Protein AF-A0A349NIK4-F1 (afdb_monomer_lite)

Radius of gyration: 23.1 Å; chains: 1; bounding box: 52×52×94 Å

Foldseek 3Di:
DDDDDDDDDDPPPPPPPPVPPPQPPLPDPDDDDDCLNDDDDDPDPVNVVLCCCVPPVLVVLVVCCVVLCLLVLLVLLLVADPPDQLQVRPPAQLSVLSLLVSLLSLLSNCSNPPDPVSLVVNVVSLVSQLSNADPQLQGGSQCSSYVPNGHPQCPNDHPPNQLPGNCSLVSLLSLLSSQLSNCVNPVDCSSVVSSVSNLSSCLVAEDDDPNHDPDDGNDDRNLVSLSSNCSVPVDCSSNVSSD

pLDDT: mean 92.51, std 16.08, range [38.0, 98.94]

Secondary structure (DSSP, 8-state):
--------------------------S-SS----GGG-PPPTTSHHHHHHHHIIIIIHHHHHHHHHHTTHHHHHHHHTS--TT--HHHH-S-GGGHHHHHHHHHHHHHHHHHS--HHHHHHHHHHHHHHHHTS-TTS---HHHHT-TTS--GGG-SSTTTTTTTT--HHHHHHHHHHHHHHHHHHH---HHHHHHHHHHHHHHHHBSSSTTSB----SS--HHHHHHHHHHHH--HHHHHHT-

Structure (mmCIF, N/CA/C/O backbone):
data_AF-A0A349NIK4-F1
#
_entry.id   AF-A0A349NIK4-F1
#
loop_
_atom_site.group_PDB
_atom_site.id
_atom_site.type_symbol
_atom_site.label_atom_id
_atom_site.label_alt_id
_atom_site.label_comp_id
_atom_site.label_asym_id
_atom_site.label_entity_id
_atom_site.label_seq_id
_atom_site.pdbx_PDB_ins_code
_atom_site.Cartn_x
_atom_site.Cartn_y
_atom_site.Cartn_z
_atom_site.occupancy
_atom_site.B_iso_or_equiv
_atom_site.auth_seq_id
_atom_site.auth_comp_id
_atom_site.auth_asym_id
_atom_site.auth_atom_id
_atom_site.pdbx_PDB_model_num
ATOM 1 N N . MET A 1 1 ? 16.692 -37.125 -70.111 1.00 46.03 1 MET A N 1
ATOM 2 C CA . MET A 1 1 ? 16.945 -36.880 -68.672 1.00 46.03 1 MET A CA 1
ATOM 3 C C . MET A 1 1 ? 17.085 -35.386 -68.429 1.00 46.03 1 MET A C 1
ATOM 5 O O . MET A 1 1 ? 18.084 -34.833 -68.861 1.00 46.03 1 MET A O 1
ATOM 9 N N . LYS A 1 2 ? 16.083 -34.754 -67.805 1.00 38.00 2 LYS A N 1
ATOM 10 C CA . LYS A 1 2 ? 16.152 -33.515 -66.998 1.00 38.00 2 LYS A CA 1
ATOM 11 C C . LYS A 1 2 ? 14.709 -33.183 -66.589 1.00 38.00 2 LYS A C 1
ATOM 13 O O . LYS A 1 2 ? 13.928 -32.709 -67.402 1.00 38.00 2 LYS A O 1
ATOM 18 N N . LYS A 1 3 ? 14.333 -33.556 -65.362 1.00 39.47 3 LYS A N 1
ATOM 19 C CA . LYS A 1 3 ? 13.052 -33.182 -64.746 1.00 39.47 3 LYS A CA 1
ATOM 20 C C . LYS A 1 3 ? 13.195 -31.744 -64.248 1.00 39.47 3 LYS A C 1
ATOM 22 O O . LYS A 1 3 ? 14.051 -31.492 -63.407 1.00 39.47 3 LYS A O 1
ATOM 27 N N . LEU A 1 4 ? 12.395 -30.823 -64.777 1.00 40.19 4 LEU A N 1
ATOM 28 C CA . LEU A 1 4 ? 12.297 -29.458 -64.269 1.00 40.19 4 LEU A CA 1
ATOM 29 C C . LEU A 1 4 ? 11.176 -29.445 -63.221 1.00 40.19 4 LEU A C 1
ATOM 31 O O . LEU A 1 4 ? 9.999 -29.506 -63.563 1.00 40.19 4 LEU A O 1
ATOM 35 N N . ILE A 1 5 ? 11.548 -29.468 -61.943 1.00 46.91 5 ILE A N 1
ATOM 36 C CA . ILE A 1 5 ? 10.611 -29.301 -60.830 1.00 46.91 5 ILE A CA 1
ATOM 37 C C . ILE A 1 5 ? 10.487 -27.796 -60.595 1.00 46.91 5 ILE A C 1
ATOM 39 O O . ILE A 1 5 ? 11.431 -27.159 -60.135 1.00 46.91 5 ILE A O 1
ATOM 43 N N . VAL A 1 6 ? 9.334 -27.228 -60.940 1.00 44.94 6 VAL A N 1
ATOM 44 C CA . VAL A 1 6 ? 8.967 -25.859 -60.565 1.00 44.94 6 VAL A CA 1
ATOM 45 C C . VAL A 1 6 ? 8.367 -25.929 -59.164 1.00 44.94 6 VAL A C 1
ATOM 47 O O . VAL A 1 6 ? 7.252 -26.412 -58.987 1.00 44.94 6 VAL A O 1
ATOM 50 N N . VAL A 1 7 ? 9.125 -25.497 -58.156 1.00 46.53 7 VAL A N 1
ATOM 51 C CA . VAL A 1 7 ? 8.614 -25.330 -56.790 1.00 46.53 7 VAL A CA 1
ATOM 52 C C . VAL A 1 7 ? 7.993 -23.939 -56.691 1.00 46.53 7 VAL A C 1
ATOM 54 O O . VAL A 1 7 ? 8.696 -22.932 -56.719 1.00 46.53 7 VAL A O 1
ATOM 57 N N . LEU A 1 8 ? 6.664 -23.894 -56.597 1.00 43.31 8 LEU A N 1
ATOM 58 C CA . LEU A 1 8 ? 5.898 -22.692 -56.277 1.00 43.31 8 LEU A CA 1
ATOM 59 C C . LEU A 1 8 ? 6.125 -22.353 -54.793 1.00 43.31 8 LEU A C 1
ATOM 61 O O . LEU A 1 8 ? 5.636 -23.058 -53.912 1.00 43.31 8 LEU A O 1
ATOM 65 N N . ALA A 1 9 ? 6.867 -21.287 -54.500 1.00 43.53 9 ALA A N 1
ATOM 66 C CA . ALA A 1 9 ? 6.959 -20.742 -53.148 1.00 43.53 9 ALA A CA 1
ATOM 67 C C . ALA A 1 9 ? 5.802 -19.755 -52.925 1.00 43.53 9 ALA A C 1
ATOM 69 O O . ALA A 1 9 ? 5.907 -18.576 -53.254 1.00 43.53 9 ALA A O 1
ATOM 70 N N . LEU A 1 10 ? 4.681 -20.242 -52.387 1.00 44.09 10 LEU A N 1
ATOM 71 C CA . LEU A 1 10 ? 3.642 -19.385 -51.811 1.00 44.09 10 LEU A CA 1
ATOM 72 C C . LEU A 1 10 ? 4.114 -18.911 -50.433 1.00 44.09 10 LEU A C 1
ATOM 74 O O . LEU A 1 10 ? 3.999 -19.622 -49.435 1.00 44.09 10 LEU A O 1
ATOM 78 N N . SER A 1 11 ? 4.655 -17.699 -50.376 1.00 47.62 11 SER A N 1
ATOM 79 C CA . SER A 1 11 ? 4.854 -16.958 -49.134 1.00 47.62 11 SER A CA 1
ATOM 80 C C . SER A 1 11 ? 3.493 -16.521 -48.585 1.00 47.62 11 SER A C 1
ATOM 82 O O . SER A 1 11 ? 2.973 -15.455 -48.906 1.00 47.62 11 SER A O 1
ATOM 84 N N . VAL A 1 12 ? 2.893 -17.361 -47.742 1.00 47.22 12 VAL A N 1
ATOM 85 C CA . VAL A 1 12 ? 1.751 -16.958 -46.916 1.00 47.22 12 VAL A CA 1
ATOM 86 C C . VAL A 1 12 ? 2.280 -16.014 -45.837 1.00 47.22 12 VAL A C 1
ATOM 88 O O . VAL A 1 12 ? 2.804 -16.445 -44.811 1.00 47.22 12 VAL A O 1
ATOM 91 N N . CYS A 1 13 ? 2.164 -14.707 -46.076 1.00 43.44 13 CYS A N 1
ATOM 92 C CA . CYS A 1 13 ? 2.271 -13.705 -45.023 1.00 43.44 13 CYS A CA 1
ATOM 93 C C . CYS A 1 13 ? 1.098 -13.904 -44.059 1.00 43.44 13 CYS A C 1
ATOM 95 O O . CYS A 1 13 ? 0.007 -13.375 -44.268 1.00 43.44 13 CYS A O 1
ATOM 97 N N . VAL A 1 14 ? 1.318 -14.673 -42.994 1.00 46.94 14 VAL A N 1
ATOM 98 C CA . VAL A 1 14 ? 0.449 -14.642 -41.819 1.00 46.94 14 VAL A CA 1
ATOM 99 C C . VAL A 1 14 ? 0.683 -13.289 -41.157 1.00 46.94 14 VAL A C 1
ATOM 101 O O . VAL A 1 14 ? 1.590 -13.126 -40.344 1.00 46.94 14 VAL A O 1
ATOM 104 N N . ILE A 1 15 ? -0.107 -12.289 -41.549 1.00 47.28 15 ILE A N 1
ATOM 105 C CA . ILE A 1 15 ? -0.257 -11.067 -40.766 1.00 47.28 15 ILE A CA 1
ATOM 106 C C . ILE A 1 15 ? -0.960 -11.514 -39.489 1.00 47.28 15 ILE A C 1
ATOM 108 O O . ILE A 1 15 ? -2.179 -11.670 -39.445 1.00 47.28 15 ILE A O 1
ATOM 112 N N . SER A 1 16 ? -0.175 -11.799 -38.453 1.00 46.09 16 SER A N 1
ATOM 113 C CA . SER A 1 16 ? -0.696 -11.881 -37.103 1.00 46.09 16 SER A CA 1
ATOM 114 C C . SER A 1 16 ? -1.288 -10.513 -36.797 1.00 46.09 16 SER A C 1
ATOM 116 O O . SER A 1 16 ? -0.574 -9.525 -36.629 1.00 46.09 16 SER A O 1
ATOM 118 N N . ALA A 1 17 ? -2.617 -10.438 -36.783 1.00 41.28 17 ALA A N 1
ATOM 119 C CA . ALA A 1 17 ? -3.319 -9.314 -36.204 1.00 41.28 17 ALA A CA 1
ATOM 120 C C . ALA A 1 17 ? -2.917 -9.270 -34.726 1.00 41.28 17 ALA A C 1
ATOM 122 O O . ALA A 1 17 ? -3.505 -9.939 -33.877 1.00 41.28 17 ALA A O 1
ATOM 123 N N . TYR A 1 18 ? -1.859 -8.519 -34.420 1.00 45.53 18 TYR A N 1
ATOM 124 C CA . TYR A 1 18 ? -1.645 -8.007 -33.084 1.00 45.53 18 TYR A CA 1
ATOM 125 C C . TYR A 1 18 ? -2.888 -7.180 -32.801 1.00 45.53 18 TYR A C 1
ATOM 127 O O . TYR A 1 18 ? -3.026 -6.063 -33.293 1.00 45.53 18 TYR A O 1
ATOM 135 N N . SER A 1 19 ? -3.836 -7.769 -32.072 1.00 39.66 19 SER A N 1
ATOM 136 C CA . SER A 1 19 ? -4.920 -7.015 -31.472 1.00 39.66 19 SER A CA 1
ATOM 137 C C . SER A 1 19 ? -4.232 -5.927 -30.664 1.00 39.66 19 SER A C 1
ATOM 139 O O . SER A 1 19 ? -3.632 -6.211 -29.624 1.00 39.66 19 SER A O 1
ATOM 141 N N . ALA A 1 20 ? -4.230 -4.699 -31.185 1.00 41.69 20 ALA A N 1
ATOM 142 C CA . ALA A 1 20 ? -3.800 -3.545 -30.432 1.00 41.69 20 ALA A CA 1
ATOM 143 C C . ALA A 1 20 ? -4.712 -3.542 -29.211 1.00 41.69 20 ALA A C 1
ATOM 145 O O . ALA A 1 20 ? -5.913 -3.299 -29.326 1.00 41.69 20 ALA A O 1
ATOM 146 N N . LYS A 1 21 ? -4.180 -3.946 -28.053 1.00 43.28 21 LYS A N 1
ATOM 147 C CA . LYS A 1 21 ? -4.890 -3.762 -26.795 1.00 43.28 21 LYS A CA 1
ATOM 148 C C . LYS A 1 21 ? -5.208 -2.276 -26.764 1.00 43.28 21 LYS A C 1
ATOM 150 O O . LYS A 1 21 ? -4.284 -1.468 -26.717 1.00 43.28 21 LYS A O 1
ATOM 155 N N . HIS A 1 22 ? -6.488 -1.930 -26.874 1.00 40.72 22 HIS A N 1
ATOM 156 C CA . HIS A 1 22 ? -6.951 -0.576 -26.635 1.00 40.72 22 HIS A CA 1
ATOM 157 C C . HIS A 1 22 ? -6.523 -0.228 -25.213 1.00 40.72 22 HIS A C 1
ATOM 159 O O . HIS A 1 22 ? -7.167 -0.623 -24.242 1.00 40.72 22 HIS A O 1
ATOM 165 N N . PHE A 1 23 ? -5.393 0.461 -25.078 1.00 51.03 23 PHE A N 1
ATOM 166 C CA . PHE A 1 23 ? -5.080 1.151 -23.847 1.00 51.03 23 PHE A CA 1
ATOM 167 C C . PHE A 1 23 ? -6.176 2.197 -23.702 1.00 51.03 23 PHE A C 1
ATOM 169 O O . PHE A 1 23 ? -6.303 3.087 -24.545 1.00 51.03 23 PHE A O 1
ATOM 176 N N . LYS A 1 24 ? -7.031 2.040 -22.686 1.00 56.62 24 LYS A N 1
ATOM 177 C CA . LYS A 1 24 ? -7.950 3.111 -22.309 1.00 56.62 24 LYS A CA 1
ATOM 178 C C . LYS A 1 24 ? -7.099 4.362 -22.113 1.00 56.62 24 LYS A C 1
ATOM 180 O O . LYS A 1 24 ? -6.113 4.318 -21.378 1.00 56.62 24 LYS A O 1
ATOM 185 N N . SER A 1 25 ? -7.458 5.437 -22.813 1.00 71.38 25 SER A N 1
ATOM 186 C CA . SER A 1 25 ? -6.834 6.738 -22.602 1.00 71.38 25 SER A CA 1
ATOM 187 C C . SER A 1 25 ? -6.912 7.065 -21.112 1.00 71.38 25 SER A C 1
ATOM 189 O O . SER A 1 25 ? -7.990 7.020 -20.523 1.00 71.38 25 SER A O 1
ATOM 191 N N . ASN A 1 26 ? -5.767 7.365 -20.504 1.00 82.31 26 ASN A N 1
ATOM 192 C CA . ASN A 1 26 ? -5.669 7.814 -19.116 1.00 82.31 26 ASN A CA 1
ATOM 193 C C . ASN A 1 26 ? -5.978 9.319 -18.978 1.00 82.31 26 ASN A C 1
ATOM 195 O O . ASN A 1 26 ? -5.688 9.910 -17.944 1.00 82.31 26 ASN A O 1
ATOM 199 N N . GLY A 1 27 ? -6.544 9.940 -20.020 1.00 87.75 27 GLY A N 1
ATOM 200 C CA . GLY A 1 27 ? -6.976 11.338 -20.028 1.00 87.75 27 GLY A CA 1
ATOM 201 C C . GLY A 1 27 ? -5.897 12.347 -20.429 1.00 87.75 27 GLY A C 1
ATOM 202 O O . GLY A 1 27 ? -6.222 13.513 -20.635 1.00 87.75 27 GLY A O 1
ATOM 203 N N . TYR A 1 28 ? -4.638 11.928 -20.591 1.00 91.94 28 TYR A N 1
ATOM 204 C CA . TYR A 1 28 ? -3.558 12.823 -21.012 1.00 91.94 28 TYR A CA 1
ATOM 205 C C . TYR A 1 28 ? -3.505 12.990 -22.542 1.00 91.94 28 TYR A C 1
ATOM 207 O O . TYR A 1 28 ? -3.793 12.044 -23.277 1.00 91.94 28 TYR A O 1
ATOM 215 N N . PRO A 1 29 ? -3.065 14.160 -23.051 1.00 94.69 29 PRO A N 1
ATOM 216 C CA . PRO A 1 29 ? -2.928 14.408 -24.490 1.00 94.69 29 PRO A CA 1
ATOM 217 C C . PRO A 1 29 ? -1.715 13.701 -25.124 1.00 94.69 29 PRO A C 1
ATOM 219 O O . PRO A 1 29 ? -1.506 13.804 -26.331 1.00 94.69 29 PRO A O 1
ATOM 222 N N . TYR A 1 30 ? -0.913 12.984 -24.330 1.00 92.62 30 TYR A N 1
ATOM 223 C CA . TYR A 1 30 ? 0.274 12.255 -24.774 1.00 92.62 30 TYR A CA 1
ATOM 224 C C . TYR A 1 30 ? 0.243 10.813 -24.270 1.00 92.62 30 TYR A C 1
ATOM 226 O O . TYR A 1 30 ? -0.217 10.537 -23.163 1.00 92.62 30 TYR A O 1
ATOM 234 N N . THR A 1 31 ? 0.788 9.893 -25.068 1.00 90.81 31 THR A N 1
ATOM 235 C CA . THR A 1 31 ? 0.937 8.484 -24.680 1.00 90.81 31 THR A CA 1
ATOM 236 C C . THR A 1 31 ? 2.316 8.252 -24.074 1.00 90.81 31 THR A C 1
ATOM 238 O O . THR A 1 31 ? 3.333 8.580 -24.683 1.00 90.81 31 THR A O 1
ATOM 241 N N . GLN A 1 32 ? 2.357 7.669 -22.879 1.00 92.00 32 GLN A N 1
ATOM 242 C CA . GLN A 1 32 ? 3.609 7.286 -22.230 1.00 92.00 32 GLN A CA 1
ATOM 243 C C . GLN A 1 32 ? 4.257 6.106 -22.965 1.00 92.00 32 GLN A C 1
ATOM 245 O O . GLN A 1 32 ? 3.581 5.139 -23.319 1.00 92.00 32 GLN A O 1
ATOM 250 N N . VAL A 1 33 ? 5.580 6.148 -23.140 1.00 95.25 33 VAL A N 1
ATOM 251 C CA . VAL A 1 33 ? 6.356 4.962 -23.524 1.00 95.25 33 VAL A CA 1
ATOM 252 C C . VAL A 1 33 ? 6.650 4.180 -22.241 1.00 95.25 33 VAL A C 1
ATOM 254 O O . VAL A 1 33 ? 7.387 4.687 -21.393 1.00 95.25 33 VAL A O 1
ATOM 257 N N . PRO A 1 34 ? 6.077 2.979 -22.045 1.00 94.88 34 PRO A N 1
ATOM 258 C CA . PRO A 1 34 ? 6.275 2.237 -20.808 1.00 94.88 34 PRO A CA 1
ATOM 259 C C . PRO A 1 34 ? 7.727 1.769 -20.697 1.00 94.88 34 PRO A C 1
ATOM 261 O O . PRO A 1 34 ? 8.366 1.440 -21.699 1.00 94.88 34 PRO A O 1
ATOM 264 N N . PHE A 1 35 ? 8.242 1.672 -19.469 1.00 96.62 35 PHE A N 1
ATOM 265 C CA . PHE A 1 35 ? 9.626 1.247 -19.230 1.00 96.62 35 PHE A CA 1
ATOM 266 C C . PHE A 1 35 ? 9.927 -0.153 -19.797 1.00 96.62 35 PHE A C 1
ATOM 268 O O . PHE A 1 35 ? 11.056 -0.429 -20.185 1.00 96.62 35 PHE A O 1
ATOM 275 N N . THR A 1 36 ? 8.919 -1.020 -19.931 1.00 96.62 36 THR A N 1
ATOM 276 C CA . THR A 1 36 ? 9.035 -2.342 -20.570 1.00 96.62 36 THR A CA 1
ATOM 277 C C . THR A 1 36 ? 9.396 -2.280 -22.056 1.00 96.62 36 THR A C 1
ATOM 279 O O . THR A 1 36 ? 9.903 -3.260 -22.601 1.00 96.62 36 THR A O 1
ATOM 282 N N . SER A 1 37 ? 9.158 -1.142 -22.713 1.00 97.12 37 SER A N 1
ATOM 283 C CA . SER A 1 37 ? 9.536 -0.887 -24.109 1.00 97.12 37 SER A CA 1
ATOM 284 C C . SER A 1 37 ? 10.939 -0.289 -24.253 1.00 97.12 37 SER A C 1
ATOM 286 O O . SER A 1 37 ? 11.403 -0.100 -25.375 1.00 97.12 37 SER A O 1
ATOM 288 N N . VAL A 1 38 ? 11.632 0.005 -23.147 1.00 96.88 38 VAL A N 1
ATOM 289 C CA . VAL A 1 38 ? 12.962 0.626 -23.148 1.00 96.88 38 VAL A CA 1
ATOM 290 C C . VAL A 1 38 ? 13.962 -0.301 -22.465 1.00 96.88 38 VAL A C 1
ATOM 292 O O . VAL A 1 38 ? 13.846 -0.618 -21.285 1.00 96.88 38 VAL A O 1
ATOM 295 N N . ARG A 1 39 ? 14.994 -0.730 -23.198 1.00 94.69 39 ARG A N 1
ATOM 296 C CA . ARG A 1 39 ? 16.081 -1.544 -22.640 1.00 94.69 39 ARG A CA 1
ATOM 297 C C . ARG A 1 39 ? 17.289 -0.668 -22.351 1.00 94.69 39 ARG A C 1
ATOM 299 O O . ARG A 1 39 ? 17.878 -0.102 -23.266 1.00 94.69 39 ARG A O 1
ATOM 306 N N . LEU A 1 40 ? 17.672 -0.591 -21.081 1.00 94.94 40 LEU A N 1
ATOM 307 C CA . LEU A 1 40 ? 18.903 0.079 -20.679 1.00 94.94 40 LEU A CA 1
ATOM 308 C C . LEU A 1 40 ? 20.108 -0.818 -20.973 1.00 94.94 40 LEU A C 1
ATOM 310 O O . LEU A 1 40 ? 20.144 -1.980 -20.565 1.00 94.94 40 LEU A O 1
ATOM 314 N N . THR A 1 41 ? 21.107 -0.270 -21.661 1.00 95.62 41 THR A N 1
ATOM 315 C CA . THR A 1 41 ? 22.343 -0.995 -21.973 1.00 95.62 41 THR A CA 1
ATOM 316 C C . THR A 1 41 ? 23.139 -1.274 -20.688 1.00 95.62 41 THR A C 1
ATOM 318 O O . THR A 1 41 ? 23.349 -0.346 -19.896 1.00 95.62 41 THR A O 1
ATOM 321 N N . PRO A 1 42 ? 23.612 -2.515 -20.459 1.00 94.69 42 PRO A N 1
ATOM 322 C CA . PRO A 1 42 ? 24.496 -2.839 -19.337 1.00 94.69 42 PRO A CA 1
ATOM 323 C C . PRO A 1 42 ? 25.779 -1.995 -19.331 1.00 94.69 42 PRO A C 1
ATOM 325 O O . PRO A 1 42 ? 26.192 -1.485 -20.368 1.00 94.69 42 PRO A O 1
ATOM 328 N N . ASN A 1 43 ? 26.430 -1.873 -18.170 1.00 96.06 43 ASN A N 1
ATOM 329 C CA . ASN A 1 43 ? 27.690 -1.130 -17.990 1.00 96.06 43 ASN A CA 1
ATOM 330 C C . ASN A 1 43 ? 27.621 0.365 -18.358 1.00 96.06 43 ASN A C 1
ATOM 332 O O . ASN A 1 43 ? 28.648 1.020 -18.517 1.00 96.06 43 ASN A O 1
ATOM 336 N N . THR A 1 44 ? 26.415 0.923 -18.458 1.00 98.06 44 THR A N 1
ATOM 337 C CA . THR A 1 44 ? 26.176 2.367 -18.562 1.00 98.06 44 THR A CA 1
ATOM 338 C C . THR A 1 44 ? 25.781 2.939 -17.204 1.00 98.06 44 THR A C 1
ATOM 340 O O . THR A 1 44 ? 25.468 2.191 -16.276 1.00 98.06 44 THR A O 1
ATOM 343 N N . PHE A 1 45 ? 25.733 4.269 -17.085 1.00 98.31 45 PHE A N 1
ATOM 344 C CA . PHE A 1 45 ? 25.310 4.940 -15.853 1.00 98.31 45 PHE A CA 1
ATOM 345 C C . PHE A 1 45 ? 23.977 4.387 -15.312 1.00 98.31 45 PHE A C 1
ATOM 347 O O . PHE A 1 45 ? 23.918 3.910 -14.178 1.00 98.31 45 PHE A O 1
ATOM 354 N N . TRP A 1 46 ? 22.925 4.367 -16.138 1.00 98.12 46 TRP A N 1
ATOM 355 C CA . TRP A 1 46 ? 21.604 3.875 -15.730 1.00 98.12 46 TRP A CA 1
ATOM 356 C C . TRP A 1 46 ? 21.509 2.347 -15.688 1.00 98.12 46 TRP A C 1
ATOM 358 O O . TRP A 1 46 ? 20.849 1.810 -14.798 1.00 98.12 46 TRP A O 1
ATOM 368 N N . GLY A 1 47 ? 22.219 1.635 -16.571 1.00 97.69 47 GLY A N 1
ATOM 369 C CA . GLY A 1 47 ? 22.304 0.172 -16.512 1.00 97.69 47 GLY A CA 1
ATOM 370 C C . GLY A 1 47 ? 22.898 -0.324 -15.187 1.00 97.69 47 GLY A C 1
ATOM 371 O O . GLY A 1 47 ? 22.383 -1.268 -14.588 1.00 97.69 47 GLY A O 1
ATOM 372 N N . ASN A 1 48 ? 23.925 0.361 -14.675 1.00 98.00 48 ASN A N 1
ATOM 373 C CA . ASN A 1 48 ? 24.547 0.041 -13.391 1.00 98.00 48 ASN A CA 1
ATOM 374 C C . ASN A 1 48 ? 23.612 0.331 -12.209 1.00 98.00 48 ASN A C 1
ATOM 376 O O . ASN A 1 48 ? 23.526 -0.483 -11.290 1.00 98.00 48 ASN A O 1
ATOM 380 N N . ARG A 1 49 ? 22.862 1.442 -12.238 1.00 98.06 49 ARG A N 1
ATOM 381 C CA . ARG A 1 49 ? 21.858 1.752 -11.202 1.00 98.06 49 ARG A CA 1
ATOM 382 C C . ARG A 1 49 ? 20.739 0.710 -11.162 1.00 98.06 49 ARG A C 1
ATOM 384 O O . ARG A 1 49 ? 20.405 0.242 -10.077 1.00 98.06 49 ARG A O 1
ATOM 391 N N . LEU A 1 50 ? 20.222 0.291 -12.320 1.00 97.62 50 LEU A N 1
ATOM 392 C CA . LEU A 1 50 ? 19.191 -0.750 -12.403 1.00 97.62 50 LEU A CA 1
ATOM 393 C C . LEU A 1 50 ? 19.698 -2.099 -11.873 1.00 97.62 50 LEU A C 1
ATOM 395 O O . LEU A 1 50 ? 18.993 -2.781 -11.129 1.00 97.62 50 LEU A O 1
ATOM 399 N N . LYS A 1 51 ? 20.947 -2.459 -12.199 1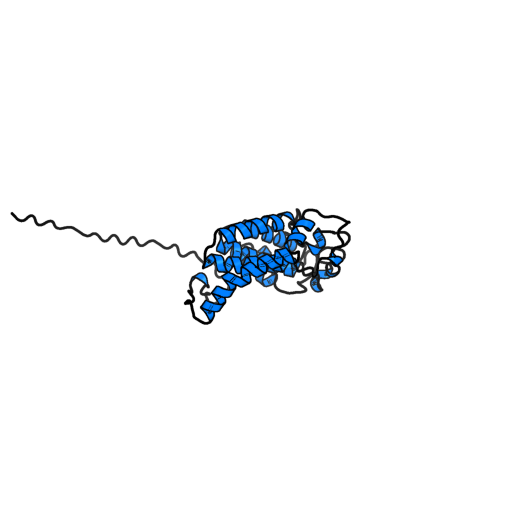.00 97.44 51 LYS A N 1
ATOM 400 C CA . LYS A 1 51 ? 21.591 -3.664 -11.667 1.00 97.44 51 LYS A CA 1
ATOM 401 C C . LYS A 1 51 ? 21.706 -3.621 -10.140 1.00 97.44 51 LYS A C 1
ATOM 403 O O . LYS A 1 51 ? 21.363 -4.604 -9.495 1.00 97.44 51 LYS A O 1
ATOM 408 N N . VAL A 1 52 ? 22.140 -2.499 -9.559 1.00 98.31 52 VAL A N 1
ATOM 409 C CA . VAL A 1 52 ? 22.225 -2.338 -8.093 1.00 98.31 52 VAL A CA 1
ATOM 410 C C . VAL A 1 52 ? 20.844 -2.410 -7.445 1.00 98.31 52 VAL A C 1
ATOM 412 O O . VAL A 1 52 ? 20.688 -3.097 -6.436 1.00 98.31 52 VAL A O 1
ATOM 415 N N . ALA A 1 53 ? 19.834 -1.768 -8.040 1.00 97.75 53 ALA A N 1
ATOM 416 C CA . ALA A 1 53 ? 18.469 -1.818 -7.529 1.00 97.75 53 ALA A CA 1
ATOM 417 C C . ALA A 1 53 ? 17.963 -3.267 -7.416 1.00 97.75 53 ALA A C 1
ATOM 419 O O . ALA A 1 53 ? 17.455 -3.669 -6.370 1.00 97.75 53 ALA A O 1
ATOM 420 N N . ARG A 1 54 ? 18.170 -4.071 -8.467 1.00 97.56 54 ARG A N 1
ATOM 421 C CA . ARG A 1 54 ? 17.771 -5.484 -8.504 1.00 97.56 54 ARG A CA 1
ATOM 422 C C . ARG A 1 54 ? 18.604 -6.369 -7.578 1.00 97.56 54 ARG A C 1
ATOM 424 O O . ARG A 1 54 ? 18.038 -7.169 -6.842 1.00 97.56 54 ARG A O 1
ATOM 431 N N . ASP A 1 55 ? 19.928 -6.263 -7.648 1.00 98.00 55 ASP A N 1
ATOM 432 C CA . ASP A 1 55 ? 20.828 -7.247 -7.035 1.00 98.00 55 ASP A CA 1
ATOM 433 C C . ASP A 1 55 ? 21.128 -6.938 -5.560 1.00 98.00 55 ASP A C 1
ATOM 435 O O . ASP A 1 55 ? 21.532 -7.832 -4.819 1.00 98.00 55 ASP A O 1
ATOM 439 N N . VAL A 1 56 ? 20.945 -5.685 -5.130 1.00 98.56 56 VAL A N 1
ATOM 440 C CA . VAL A 1 56 ? 21.285 -5.229 -3.774 1.00 98.56 56 VAL A CA 1
ATOM 441 C C . VAL A 1 56 ? 20.095 -4.565 -3.095 1.00 98.56 56 VAL A C 1
ATOM 443 O O . VAL A 1 56 ? 19.686 -5.016 -2.028 1.00 98.56 56 V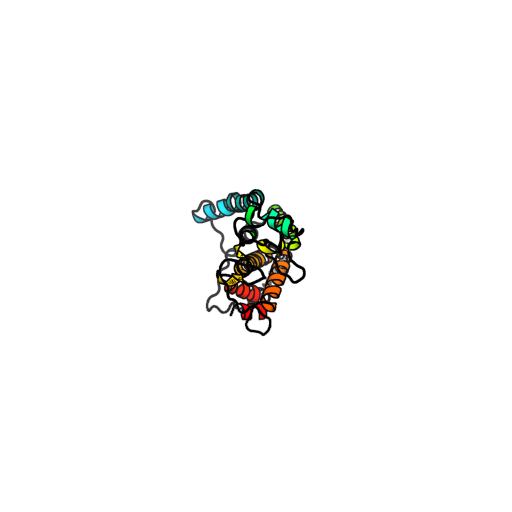AL A O 1
ATOM 446 N N . THR A 1 57 ? 19.513 -3.518 -3.686 1.00 98.69 57 THR A N 1
ATOM 447 C CA . THR A 1 57 ? 18.528 -2.675 -2.986 1.00 98.69 57 THR A CA 1
ATOM 448 C C . THR A 1 57 ? 17.236 -3.421 -2.657 1.00 98.69 57 THR A C 1
ATOM 450 O O . THR A 1 57 ? 16.811 -3.389 -1.507 1.00 98.69 57 THR A O 1
ATOM 453 N N . ILE A 1 58 ? 16.627 -4.122 -3.619 1.00 98.56 58 ILE A N 1
ATOM 454 C CA . ILE A 1 58 ? 15.382 -4.875 -3.389 1.00 98.56 58 ILE A CA 1
ATOM 455 C C . ILE A 1 58 ? 15.584 -6.023 -2.379 1.00 98.56 58 ILE A C 1
ATOM 457 O O . ILE A 1 58 ? 14.819 -6.091 -1.412 1.00 98.56 58 ILE A O 1
ATOM 461 N N . PRO A 1 59 ? 16.613 -6.889 -2.507 1.00 98.62 59 PRO A N 1
ATOM 462 C CA . PRO A 1 59 ? 16.908 -7.896 -1.487 1.00 98.62 59 PRO A CA 1
ATOM 463 C C . PRO A 1 59 ? 17.152 -7.296 -0.098 1.00 98.62 59 PRO A C 1
ATOM 465 O O . PRO A 1 59 ? 16.632 -7.810 0.895 1.00 98.62 59 PRO A O 1
ATOM 468 N N . LEU A 1 60 ? 17.901 -6.190 -0.019 1.00 98.75 60 LEU A N 1
ATOM 469 C CA . LEU A 1 60 ? 18.172 -5.498 1.239 1.00 98.75 60 LEU A CA 1
ATOM 470 C C . LEU A 1 60 ? 16.889 -4.942 1.865 1.00 98.75 60 LEU A C 1
ATOM 472 O O . LEU A 1 60 ? 16.676 -5.131 3.059 1.00 98.75 60 LEU A O 1
ATOM 476 N N . ALA A 1 61 ? 16.025 -4.300 1.078 1.00 98.81 61 ALA A N 1
ATOM 477 C CA . ALA A 1 61 ? 14.764 -3.744 1.554 1.00 98.81 61 ALA A CA 1
ATOM 478 C C . ALA A 1 61 ? 13.833 -4.839 2.099 1.00 98.81 61 ALA A C 1
ATOM 480 O O . ALA A 1 61 ? 13.312 -4.706 3.206 1.00 98.81 61 ALA A O 1
ATOM 481 N N . PHE A 1 62 ? 13.711 -5.980 1.411 1.00 98.81 62 PHE A N 1
ATOM 482 C CA . PHE A 1 62 ? 12.954 -7.122 1.935 1.00 98.81 62 PHE A CA 1
ATOM 483 C C . PHE A 1 62 ? 13.575 -7.717 3.202 1.00 98.81 62 PHE A C 1
ATOM 485 O O . PHE A 1 62 ? 12.841 -8.106 4.117 1.00 98.81 62 PHE A O 1
ATOM 492 N N . SER A 1 63 ? 14.908 -7.784 3.271 1.00 98.75 63 SER A N 1
ATOM 493 C CA . SER A 1 63 ? 15.619 -8.215 4.475 1.00 98.75 63 SER A CA 1
ATOM 494 C C . SER A 1 63 ? 15.366 -7.260 5.642 1.00 98.75 63 SER A C 1
ATOM 496 O O . SER A 1 63 ? 15.152 -7.718 6.761 1.00 98.75 63 SER A O 1
ATOM 498 N N . LYS A 1 64 ? 15.343 -5.948 5.390 1.00 98.75 64 LYS A N 1
ATOM 499 C CA . LYS A 1 64 ? 15.062 -4.924 6.401 1.00 98.75 64 LYS A CA 1
ATOM 500 C C . LYS A 1 64 ? 13.606 -4.930 6.845 1.00 98.75 64 LYS A C 1
ATOM 502 O O . LYS A 1 64 ? 13.350 -4.877 8.041 1.00 98.75 64 LYS A O 1
ATOM 507 N N . CYS A 1 65 ? 12.661 -5.160 5.936 1.00 98.75 65 CYS A N 1
ATOM 508 C CA . CYS A 1 65 ? 11.267 -5.392 6.311 1.00 98.75 65 CYS A CA 1
ATOM 509 C C . CYS A 1 65 ? 11.122 -6.564 7.300 1.00 98.75 65 CYS A C 1
ATOM 511 O O . CYS A 1 65 ? 10.285 -6.530 8.203 1.00 98.75 65 CYS A O 1
ATOM 513 N N . LYS A 1 66 ? 11.965 -7.597 7.167 1.00 98.25 66 LYS A N 1
ATOM 514 C CA . LYS A 1 66 ? 12.014 -8.706 8.123 1.00 98.25 66 LYS A CA 1
ATOM 515 C C . LYS A 1 66 ? 12.678 -8.313 9.442 1.00 98.25 66 LYS A C 1
ATOM 517 O O . LYS A 1 66 ? 12.110 -8.587 10.495 1.00 98.25 66 LYS A O 1
ATOM 522 N N . SER A 1 67 ? 13.883 -7.741 9.391 1.00 98.38 67 SER A N 1
ATOM 523 C CA . SER A 1 67 ? 14.690 -7.484 10.591 1.00 98.38 67 SER A CA 1
ATOM 524 C C . SER A 1 67 ? 14.135 -6.358 11.460 1.00 98.38 67 SER A C 1
ATOM 526 O O . SER A 1 67 ? 14.246 -6.441 12.674 1.00 98.38 67 SER A O 1
ATOM 528 N N . GLU A 1 68 ? 13.502 -5.353 10.853 1.00 98.19 68 GLU A N 1
ATOM 529 C CA . GLU A 1 68 ? 12.936 -4.178 11.535 1.00 98.19 68 GLU A CA 1
ATOM 530 C C . GLU A 1 68 ? 11.432 -4.341 11.837 1.00 98.19 68 GLU A C 1
ATOM 532 O O . GLU A 1 68 ? 10.688 -3.373 11.985 1.00 98.19 68 GLU A O 1
ATOM 537 N N . GLY A 1 69 ? 10.939 -5.583 11.867 1.00 98.06 69 GLY A N 1
ATOM 538 C CA . GLY A 1 69 ? 9.605 -5.897 12.379 1.00 98.06 69 GLY A CA 1
ATOM 539 C C . GLY A 1 69 ? 8.420 -5.607 11.454 1.00 98.06 69 GLY A C 1
ATOM 540 O O . GLY A 1 69 ? 7.300 -5.918 11.852 1.00 98.06 69 GLY A O 1
ATOM 541 N N . ARG A 1 70 ? 8.612 -5.126 10.216 1.00 98.75 70 ARG A N 1
ATOM 542 C CA . ARG A 1 70 ? 7.498 -4.811 9.291 1.00 98.75 70 ARG A CA 1
ATOM 543 C C . ARG A 1 70 ? 6.590 -6.012 9.047 1.00 98.75 70 ARG A C 1
ATOM 545 O O . ARG A 1 70 ? 5.383 -5.930 9.215 1.00 98.75 70 ARG A O 1
ATOM 552 N N . TYR A 1 71 ? 7.169 -7.179 8.759 1.00 98.81 71 TYR A N 1
ATOM 553 C CA . TYR A 1 71 ? 6.386 -8.418 8.628 1.00 98.81 71 TYR A CA 1
ATOM 554 C C . TYR A 1 71 ? 5.740 -8.851 9.945 1.00 98.81 71 TYR A C 1
ATOM 556 O O . TYR A 1 71 ? 4.646 -9.411 9.951 1.00 98.81 71 TYR A O 1
ATOM 564 N N . SER A 1 72 ? 6.416 -8.602 11.069 1.00 98.56 72 SER A N 1
ATOM 565 C CA . SER A 1 72 ? 5.885 -8.943 12.385 1.00 98.56 72 SER A CA 1
ATOM 566 C C . SER A 1 72 ? 4.642 -8.121 12.717 1.00 98.56 72 SER A C 1
ATOM 568 O O . SER A 1 72 ? 3.759 -8.655 13.378 1.00 98.56 72 SER A O 1
ATOM 570 N N . ASN A 1 73 ? 4.533 -6.877 12.244 1.00 98.88 73 ASN A N 1
ATOM 571 C CA . ASN A 1 73 ? 3.345 -6.048 12.452 1.00 98.88 73 ASN A CA 1
ATOM 572 C C . ASN A 1 73 ? 2.095 -6.704 11.853 1.00 98.88 73 ASN A C 1
ATOM 574 O O . ASN A 1 73 ? 1.114 -6.888 12.569 1.00 98.88 73 ASN A O 1
ATOM 578 N N . PHE A 1 74 ? 2.168 -7.188 10.608 1.00 98.94 74 PHE A N 1
ATOM 579 C CA . PHE A 1 74 ? 1.072 -7.939 9.983 1.00 98.94 74 PHE A CA 1
ATOM 580 C C . PHE A 1 74 ? 0.733 -9.232 10.741 1.00 98.94 74 PHE A C 1
ATOM 582 O O . PHE A 1 74 ? -0.433 -9.523 10.986 1.00 98.94 74 PHE A O 1
ATOM 589 N N . VAL A 1 75 ? 1.743 -9.988 11.191 1.00 98.81 75 VAL A N 1
ATOM 590 C CA . VAL A 1 75 ? 1.514 -11.213 11.983 1.00 98.81 75 VAL A CA 1
ATOM 591 C C . VAL A 1 75 ? 0.857 -10.910 13.336 1.00 98.81 75 VAL A C 1
ATOM 593 O O . VAL A 1 75 ? 0.018 -11.682 13.795 1.00 98.81 75 VAL A O 1
ATOM 596 N N . LYS A 1 76 ? 1.213 -9.799 13.991 1.00 98.81 76 LYS A N 1
ATOM 597 C CA . LYS A 1 76 ? 0.548 -9.355 15.226 1.00 98.81 76 LYS A CA 1
ATOM 598 C C . LYS A 1 76 ? -0.880 -8.876 14.944 1.00 98.81 76 LYS A C 1
ATOM 600 O O . LYS A 1 76 ? -1.775 -9.178 15.722 1.00 98.81 76 LYS A O 1
ATOM 605 N N . ALA A 1 77 ? -1.108 -8.183 13.828 1.00 98.81 77 ALA A N 1
ATOM 606 C CA . ALA A 1 77 ? -2.431 -7.717 13.413 1.00 98.81 77 ALA A CA 1
ATOM 607 C C . ALA A 1 77 ? -3.382 -8.878 13.087 1.00 98.81 77 ALA A C 1
ATOM 609 O O . ALA A 1 77 ? -4.570 -8.783 13.366 1.00 98.81 77 ALA A O 1
ATOM 610 N N . SER A 1 78 ? -2.872 -10.010 12.590 1.00 98.69 78 SER A N 1
ATOM 611 C CA . SER A 1 78 ? -3.683 -11.222 12.412 1.00 98.69 78 SER A CA 1
ATOM 612 C C . SER A 1 78 ? -3.988 -11.958 13.728 1.00 98.69 78 SER A C 1
ATOM 614 O O . SER A 1 78 ? -4.721 -12.944 13.720 1.00 98.69 78 SER A O 1
ATOM 616 N N . HIS A 1 79 ? -3.417 -11.517 14.854 1.00 98.50 79 HIS A N 1
ATOM 617 C CA . HIS A 1 79 ? -3.665 -12.054 16.195 1.00 98.50 79 HIS A CA 1
ATOM 618 C C . HIS A 1 79 ? -3.819 -10.916 17.228 1.00 98.50 79 HIS A C 1
ATOM 620 O O . HIS A 1 79 ? -2.992 -10.818 18.142 1.00 98.50 79 HIS A O 1
ATOM 626 N N . PRO A 1 80 ? -4.840 -10.043 17.102 1.00 98.31 80 PRO A N 1
ATOM 627 C CA . PRO A 1 80 ? -4.985 -8.872 17.963 1.00 98.31 80 PRO A CA 1
ATOM 628 C C . PRO A 1 80 ? -4.980 -9.230 19.450 1.00 98.31 80 PRO A C 1
ATOM 630 O O . PRO A 1 80 ? -5.545 -10.246 19.864 1.00 98.31 80 PRO A O 1
ATOM 633 N N . SER A 1 81 ? -4.346 -8.395 20.272 1.00 98.38 81 SER A N 1
ATOM 634 C CA . SER A 1 81 ? -4.241 -8.652 21.709 1.00 98.38 81 SER A CA 1
ATOM 635 C C . SER A 1 81 ? -4.016 -7.380 22.512 1.00 98.38 81 SER A C 1
ATOM 637 O O . SER A 1 81 ? -3.102 -6.607 22.228 1.00 98.38 81 SER A O 1
ATOM 639 N N . ASP A 1 82 ? -4.765 -7.241 23.609 1.00 97.81 82 ASP A N 1
ATOM 640 C CA . ASP A 1 82 ? -4.612 -6.153 24.585 1.00 97.81 82 ASP A CA 1
ATOM 641 C C . ASP A 1 82 ? -3.221 -6.138 25.252 1.00 97.81 82 ASP A C 1
ATOM 643 O O . ASP A 1 82 ? -2.829 -5.142 25.856 1.00 97.81 82 ASP A O 1
ATOM 647 N N . LYS A 1 83 ? -2.463 -7.240 25.150 1.00 97.38 83 LYS A N 1
ATOM 648 C CA . LYS A 1 83 ? -1.100 -7.357 25.691 1.00 97.38 83 LYS A CA 1
ATOM 649 C C . LYS A 1 83 ? -0.057 -6.616 24.855 1.00 97.38 83 LYS A C 1
ATOM 651 O O . LYS A 1 83 ? 1.052 -6.402 25.341 1.00 97.38 83 LYS A O 1
ATOM 656 N N . TYR A 1 84 ? -0.361 -6.279 23.602 1.00 98.06 84 TYR A N 1
ATOM 657 C CA . TYR A 1 84 ? 0.581 -5.558 22.756 1.00 98.06 84 TYR A CA 1
ATOM 658 C C . TYR A 1 84 ? 0.613 -4.080 23.126 1.00 98.06 84 TYR A C 1
ATOM 660 O O . TYR A 1 84 ? -0.405 -3.395 23.065 1.00 98.06 84 TYR A O 1
ATOM 668 N N . ASP A 1 85 ? 1.802 -3.569 23.433 1.00 96.69 85 ASP A N 1
ATOM 669 C CA . ASP A 1 85 ? 2.037 -2.133 23.529 1.00 96.69 85 ASP A CA 1
ATOM 670 C C . ASP A 1 85 ? 2.564 -1.612 22.190 1.00 96.69 85 ASP A C 1
ATOM 672 O O . ASP A 1 85 ? 3.774 -1.587 21.965 1.00 96.69 85 ASP A O 1
ATOM 676 N N . VAL A 1 86 ? 1.658 -1.265 21.269 1.00 97.56 86 VAL A N 1
ATOM 677 C CA . VAL A 1 86 ? 2.002 -0.911 19.877 1.00 97.56 86 VAL A CA 1
ATOM 678 C C . VAL A 1 86 ? 3.045 0.2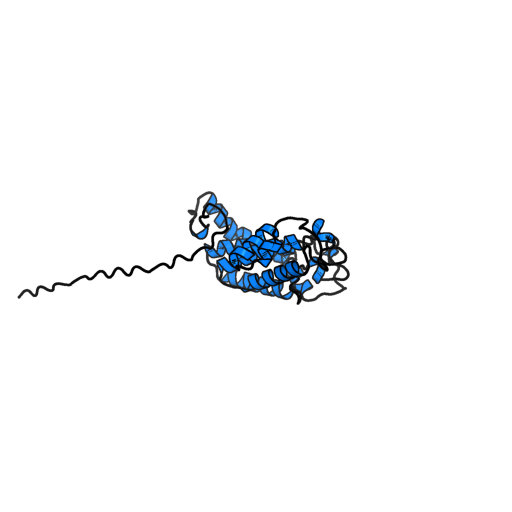07 19.818 1.00 97.56 86 VAL A C 1
ATOM 680 O O . VAL A 1 86 ? 4.041 0.072 19.112 1.00 97.56 86 VAL A O 1
ATOM 683 N N . GLY A 1 87 ? 2.885 1.255 20.632 1.00 95.12 87 GLY A N 1
ATOM 684 C CA . GLY A 1 87 ? 3.817 2.389 20.680 1.00 95.12 87 GLY A CA 1
ATOM 685 C C . GLY A 1 87 ? 5.221 2.060 21.213 1.00 95.12 87 GLY A C 1
ATOM 686 O O . GLY A 1 87 ? 6.105 2.902 21.119 1.00 95.12 87 GLY A O 1
ATOM 687 N N . SER A 1 88 ? 5.444 0.864 21.773 1.00 95.88 88 SER A N 1
ATOM 688 C CA . SER A 1 88 ? 6.764 0.437 22.274 1.00 95.88 88 SER A CA 1
ATOM 689 C C . SER A 1 88 ? 7.658 -0.207 21.212 1.00 95.88 88 SER A C 1
ATOM 691 O O . SER A 1 88 ? 8.876 -0.232 21.380 1.00 95.88 88 SER A O 1
ATOM 693 N N . PHE A 1 89 ? 7.075 -0.754 20.140 1.00 95.75 89 PHE A N 1
ATOM 694 C CA . PHE A 1 89 ? 7.820 -1.502 19.118 1.00 95.75 89 PHE A CA 1
ATOM 695 C C . PHE A 1 89 ? 7.574 -1.015 17.692 1.00 95.75 89 PHE A C 1
ATOM 697 O O . PHE A 1 89 ? 8.382 -1.307 16.812 1.00 95.75 89 PHE A O 1
ATOM 704 N N . MET A 1 90 ? 6.458 -0.334 17.436 1.00 97.81 90 MET A N 1
ATOM 705 C CA . MET A 1 90 ? 6.167 0.246 16.132 1.00 97.81 90 MET A CA 1
ATOM 706 C C . MET A 1 90 ? 6.706 1.669 16.109 1.00 97.81 90 MET A C 1
ATOM 708 O O . MET A 1 90 ? 6.327 2.479 16.951 1.00 97.81 90 MET A O 1
ATOM 712 N N . GLY A 1 91 ? 7.612 1.947 15.171 1.00 95.69 91 GLY A N 1
ATOM 713 C CA . GLY A 1 91 ? 8.247 3.259 15.075 1.00 95.69 91 GLY A CA 1
ATOM 714 C C . GLY A 1 91 ? 7.295 4.297 14.500 1.00 95.69 91 GLY A C 1
ATOM 715 O O . GLY A 1 91 ? 7.225 5.414 15.005 1.00 95.69 91 GLY A O 1
ATOM 716 N N . PHE A 1 92 ? 6.555 3.909 13.461 1.00 98.62 92 PHE A N 1
ATOM 717 C CA . PHE A 1 92 ? 5.628 4.791 12.770 1.00 98.62 92 PHE A CA 1
ATOM 718 C C . PHE A 1 92 ? 4.360 4.049 12.351 1.00 98.62 92 PHE A C 1
ATOM 720 O O . PHE A 1 92 ? 4.423 2.857 12.040 1.00 98.62 92 PHE A O 1
ATOM 727 N N . PRO A 1 93 ? 3.213 4.747 12.277 1.00 98.38 93 PRO A N 1
ATOM 728 C CA . PRO A 1 93 ? 1.971 4.126 11.839 1.00 98.38 93 PRO A CA 1
ATOM 729 C C . PRO A 1 93 ? 2.012 3.678 10.371 1.00 98.38 93 PRO A C 1
ATOM 731 O O . PRO A 1 93 ? 1.361 2.705 10.022 1.00 98.38 93 PRO A O 1
ATOM 734 N N . PHE A 1 94 ? 2.840 4.338 9.555 1.00 98.75 94 PHE A N 1
ATOM 735 C CA . PHE A 1 94 ? 3.058 4.062 8.132 1.00 98.75 94 PHE A CA 1
ATOM 736 C C . PHE A 1 94 ? 4.171 3.039 7.845 1.00 98.75 94 PHE A C 1
ATOM 738 O O . PHE A 1 94 ? 4.614 2.899 6.699 1.00 98.75 94 PHE A O 1
ATOM 745 N N . ASP A 1 95 ? 4.667 2.327 8.866 1.00 98.81 95 ASP A N 1
ATOM 746 C CA . ASP A 1 95 ? 5.702 1.291 8.711 1.00 98.81 95 ASP A CA 1
ATOM 747 C C . ASP A 1 95 ? 5.256 0.172 7.740 1.00 98.81 95 ASP A C 1
ATOM 749 O O . ASP A 1 95 ? 6.089 -0.448 7.072 1.00 98.81 95 ASP A O 1
ATOM 753 N N . ASP A 1 96 ? 3.947 -0.063 7.603 1.00 98.88 96 ASP A N 1
ATOM 754 C CA . ASP A 1 96 ? 3.373 -1.019 6.650 1.00 98.88 96 ASP A CA 1
ATOM 755 C C . ASP A 1 96 ? 3.765 -0.690 5.195 1.00 98.88 96 ASP A C 1
ATOM 757 O O . ASP A 1 96 ? 4.031 -1.591 4.387 1.00 98.88 96 ASP A O 1
ATOM 761 N N . THR A 1 97 ? 3.901 0.601 4.866 1.00 98.88 97 THR A N 1
ATOM 762 C CA . THR A 1 97 ? 4.214 1.064 3.505 1.00 98.88 97 THR A CA 1
ATOM 763 C C . THR A 1 97 ? 5.592 0.654 3.014 1.00 98.88 97 THR A C 1
ATOM 765 O O . THR A 1 97 ? 5.791 0.542 1.803 1.00 98.88 97 THR A O 1
ATOM 768 N N . ASP A 1 98 ? 6.543 0.373 3.909 1.00 98.88 98 ASP A N 1
ATOM 769 C CA . ASP A 1 98 ? 7.867 -0.124 3.523 1.00 98.88 98 ASP A CA 1
ATOM 770 C C . ASP A 1 98 ? 7.751 -1.459 2.772 1.00 98.88 98 ASP A C 1
ATOM 772 O O . ASP A 1 98 ? 8.457 -1.696 1.784 1.00 98.88 98 ASP A O 1
ATOM 776 N N . VAL A 1 99 ? 6.804 -2.310 3.183 1.00 98.94 99 VAL A N 1
ATOM 777 C CA . VAL A 1 99 ? 6.513 -3.579 2.506 1.00 98.94 99 VAL A CA 1
ATOM 778 C C . VAL A 1 99 ? 5.873 -3.320 1.147 1.00 98.94 99 VAL A C 1
ATOM 780 O O . VAL A 1 99 ? 6.313 -3.899 0.151 1.00 98.94 99 VAL A O 1
ATOM 783 N N . TYR A 1 100 ? 4.881 -2.429 1.083 1.00 98.94 100 TYR A N 1
ATOM 784 C CA . TYR A 1 100 ? 4.166 -2.118 -0.158 1.00 98.94 100 TYR A CA 1
ATOM 785 C C . TYR A 1 100 ? 5.117 -1.540 -1.214 1.00 98.94 100 TYR A C 1
ATOM 787 O O . TYR A 1 100 ? 5.238 -2.104 -2.302 1.00 98.94 100 TYR A O 1
ATOM 795 N N . LYS A 1 101 ? 5.894 -0.510 -0.861 1.00 98.88 101 LYS A N 1
ATOM 796 C CA . LYS A 1 101 ? 6.887 0.130 -1.744 1.00 98.88 101 LYS A CA 1
ATOM 797 C C . LYS A 1 101 ? 7.970 -0.845 -2.212 1.00 98.88 101 LYS A C 1
ATOM 799 O O . LYS A 1 101 ? 8.396 -0.808 -3.367 1.00 98.88 101 LYS A O 1
ATOM 804 N N . THR A 1 102 ? 8.408 -1.764 -1.347 1.00 98.88 102 THR A N 1
ATOM 805 C CA . THR A 1 102 ? 9.395 -2.780 -1.746 1.00 98.88 102 THR A CA 1
ATOM 806 C C . THR A 1 102 ? 8.798 -3.778 -2.746 1.00 98.88 102 THR A C 1
ATOM 808 O O . THR A 1 102 ? 9.453 -4.125 -3.733 1.00 98.88 102 THR A O 1
ATOM 811 N N . ILE A 1 103 ? 7.544 -4.210 -2.544 1.00 98.94 103 ILE A N 1
ATOM 812 C CA . ILE A 1 103 ? 6.822 -5.060 -3.506 1.00 98.94 103 ILE A CA 1
ATOM 813 C C . ILE A 1 103 ? 6.605 -4.322 -4.830 1.00 98.94 103 ILE A C 1
ATOM 815 O O . ILE A 1 103 ? 6.744 -4.942 -5.886 1.00 98.94 103 ILE A O 1
ATOM 819 N N . GLU A 1 104 ? 6.307 -3.024 -4.800 1.00 98.88 104 GLU A N 1
ATOM 820 C CA . GLU A 1 104 ? 6.164 -2.193 -5.996 1.00 98.88 104 GLU A CA 1
ATOM 821 C C . GLU A 1 104 ? 7.451 -2.204 -6.836 1.00 98.88 104 GLU A C 1
ATOM 823 O O . GLU A 1 104 ? 7.439 -2.628 -7.996 1.00 98.88 104 GLU A O 1
ATOM 828 N N . GLY A 1 105 ? 8.585 -1.836 -6.229 1.00 98.62 105 GLY A N 1
ATOM 829 C CA . GLY A 1 105 ? 9.882 -1.820 -6.906 1.00 98.62 105 GLY A CA 1
ATOM 830 C C . GLY A 1 105 ? 10.275 -3.198 -7.445 1.00 98.62 105 GLY A C 1
ATOM 831 O O . GLY A 1 105 ? 10.702 -3.328 -8.595 1.00 98.62 105 GLY A O 1
ATOM 832 N N . ALA A 1 106 ? 10.060 -4.252 -6.653 1.00 98.75 106 ALA A N 1
ATOM 833 C CA . ALA A 1 106 ? 10.288 -5.627 -7.086 1.00 98.75 106 ALA A CA 1
ATOM 834 C C . ALA A 1 106 ? 9.390 -6.015 -8.275 1.00 98.75 106 ALA A C 1
ATOM 836 O O . ALA A 1 106 ? 9.838 -6.699 -9.196 1.00 98.75 106 ALA A O 1
ATOM 837 N N . SER A 1 107 ? 8.143 -5.544 -8.296 1.00 98.75 107 SER A N 1
ATOM 838 C CA . SER A 1 107 ? 7.192 -5.808 -9.377 1.00 98.75 107 SER A CA 1
ATOM 839 C C . SER A 1 107 ? 7.589 -5.111 -10.680 1.00 98.75 107 SER A C 1
ATOM 841 O O . SER A 1 107 ? 7.486 -5.722 -11.744 1.00 98.75 107 SER A O 1
ATOM 843 N N . TYR A 1 108 ? 8.128 -3.888 -10.638 1.00 98.56 108 TYR A N 1
ATOM 844 C CA . TYR A 1 108 ? 8.696 -3.267 -11.843 1.00 98.56 108 TYR A CA 1
ATOM 845 C C . TYR A 1 108 ? 9.911 -4.038 -12.370 1.00 98.56 108 TYR A C 1
ATOM 847 O O . TYR A 1 108 ? 10.013 -4.289 -13.573 1.00 98.56 108 TYR A O 1
ATOM 855 N N . ILE A 1 109 ? 10.805 -4.490 -11.484 1.00 97.62 109 ILE A N 1
ATOM 856 C CA . ILE A 1 109 ? 11.945 -5.328 -11.879 1.00 97.62 109 ILE A CA 1
ATOM 857 C C . ILE A 1 109 ? 11.476 -6.619 -12.559 1.00 97.62 109 ILE A C 1
ATOM 859 O O . ILE A 1 109 ? 12.008 -6.965 -13.612 1.00 97.62 109 ILE A O 1
ATOM 863 N N . LEU A 1 110 ? 10.450 -7.294 -12.031 1.00 98.12 110 LEU A N 1
ATOM 864 C CA . LEU A 1 110 ? 9.932 -8.547 -12.596 1.00 98.12 110 LEU A CA 1
ATOM 865 C C . LEU A 1 110 ? 9.435 -8.420 -14.047 1.00 98.12 110 LEU A C 1
ATOM 867 O O . LEU A 1 110 ? 9.515 -9.394 -14.794 1.00 98.12 110 LEU A O 1
ATOM 871 N N . GLN A 1 111 ? 8.976 -7.237 -14.473 1.00 97.56 111 GLN A N 1
ATOM 872 C CA . GLN A 1 111 ? 8.529 -7.001 -15.856 1.00 97.56 111 GLN A CA 1
ATOM 873 C C . GLN A 1 111 ? 9.681 -6.967 -16.872 1.00 97.56 111 GLN A C 1
ATOM 875 O O . GLN A 1 111 ? 9.462 -7.181 -18.063 1.00 97.56 111 GLN A O 1
ATOM 880 N N . THR A 1 112 ? 10.907 -6.695 -16.421 1.00 94.12 112 THR A N 1
ATOM 881 C CA . THR A 1 112 ? 12.104 -6.616 -17.282 1.00 94.12 112 THR A CA 1
ATOM 882 C C . THR A 1 112 ? 13.077 -7.767 -17.045 1.00 94.12 112 THR A C 1
ATOM 884 O O . THR A 1 112 ? 13.724 -8.229 -17.987 1.00 94.12 112 THR A O 1
ATOM 887 N N . TYR A 1 113 ? 13.139 -8.266 -15.810 1.00 95.62 113 TYR A N 1
ATOM 888 C CA . TYR A 1 113 ? 13.963 -9.382 -15.361 1.00 95.62 113 TYR A CA 1
ATOM 889 C C . TYR A 1 113 ? 13.102 -10.374 -14.567 1.00 95.62 113 TYR A C 1
ATOM 891 O O . TYR A 1 113 ? 13.030 -10.283 -13.339 1.00 95.62 113 TYR A O 1
ATOM 899 N N . PRO A 1 114 ? 12.443 -11.326 -15.250 1.00 96.12 114 PRO A N 1
ATOM 900 C CA . PRO A 1 114 ? 11.635 -12.335 -14.582 1.00 96.12 114 PRO A CA 1
ATOM 901 C C . PRO A 1 114 ? 12.452 -13.160 -13.582 1.00 96.12 114 PRO A C 1
ATOM 903 O O . PRO A 1 114 ? 13.491 -13.723 -13.925 1.00 96.12 114 PRO A O 1
ATOM 906 N N . ASP A 1 115 ? 11.943 -13.279 -12.357 1.00 97.81 115 ASP A N 1
ATOM 907 C CA . ASP A 1 115 ? 12.529 -14.094 -11.294 1.00 97.81 115 ASP A CA 1
ATOM 908 C C . ASP A 1 115 ? 11.418 -14.838 -10.539 1.00 97.81 115 ASP A C 1
ATOM 910 O O . ASP A 1 115 ? 10.626 -14.267 -9.783 1.00 97.81 115 ASP A O 1
ATOM 914 N N . ARG A 1 116 ? 11.359 -16.159 -10.744 1.00 97.44 116 ARG A N 1
ATOM 915 C CA . ARG A 1 116 ? 10.354 -17.022 -10.111 1.00 97.44 116 ARG A CA 1
ATOM 916 C C . ARG A 1 116 ? 10.512 -17.077 -8.591 1.00 97.44 116 ARG A C 1
ATOM 918 O O . ARG A 1 116 ? 9.501 -17.176 -7.899 1.00 97.44 116 ARG A O 1
ATOM 925 N N . LYS A 1 117 ? 11.741 -17.033 -8.064 1.00 98.12 117 LYS A N 1
ATOM 926 C CA . LYS A 1 117 ? 11.982 -17.086 -6.614 1.00 98.12 117 LYS A CA 1
ATOM 927 C C . LYS A 1 117 ? 11.488 -15.806 -5.959 1.00 98.12 117 LYS A C 1
ATOM 929 O O . LYS A 1 117 ? 10.789 -15.881 -4.954 1.00 98.12 117 LYS A O 1
ATOM 934 N N . LEU A 1 118 ? 11.774 -14.659 -6.574 1.00 98.19 118 LEU A N 1
ATOM 935 C CA . LEU A 1 118 ? 11.270 -13.368 -6.115 1.00 98.19 118 LEU A CA 1
ATOM 936 C C . LEU A 1 118 ? 9.737 -13.318 -6.139 1.00 98.19 118 LEU A C 1
ATOM 938 O O . LEU A 1 118 ? 9.130 -12.903 -5.155 1.00 98.19 118 LEU A O 1
ATOM 942 N N . LYS A 1 119 ? 9.098 -13.813 -7.209 1.00 98.06 119 LYS A N 1
ATOM 943 C CA . LYS A 1 119 ? 7.630 -13.902 -7.268 1.00 98.06 119 LYS A CA 1
ATOM 944 C C . LYS A 1 119 ? 7.060 -14.746 -6.120 1.00 98.06 119 LYS A C 1
ATOM 946 O O . LYS A 1 119 ? 6.137 -14.302 -5.446 1.00 98.06 119 LYS A O 1
ATOM 951 N N . VAL A 1 120 ? 7.606 -15.943 -5.888 1.00 98.44 120 VAL A N 1
ATOM 952 C CA . VAL A 1 120 ? 7.161 -16.829 -4.794 1.00 98.44 120 VAL A CA 1
ATOM 953 C C . VAL A 1 120 ? 7.381 -16.177 -3.428 1.00 98.44 120 VAL A C 1
ATOM 955 O O . VAL A 1 120 ? 6.532 -16.291 -2.546 1.00 98.44 120 VAL A O 1
ATOM 958 N N . TYR A 1 121 ? 8.493 -15.460 -3.257 1.00 98.69 121 TYR A N 1
ATOM 959 C CA . TYR A 1 121 ? 8.764 -14.712 -2.038 1.00 98.69 121 TYR A CA 1
ATOM 960 C C . TYR A 1 121 ? 7.714 -13.616 -1.806 1.00 98.69 121 TYR A C 1
ATOM 962 O O . TYR A 1 121 ? 7.121 -13.574 -0.729 1.00 98.69 121 TYR A O 1
ATOM 970 N N . ILE A 1 122 ? 7.403 -12.801 -2.820 1.00 98.81 122 ILE A N 1
ATOM 971 C CA . ILE A 1 122 ? 6.334 -11.793 -2.738 1.00 98.81 122 ILE A CA 1
ATOM 972 C C . ILE A 1 122 ? 4.993 -12.458 -2.410 1.00 98.81 122 ILE A C 1
ATOM 974 O O . ILE A 1 122 ? 4.307 -12.008 -1.499 1.00 98.81 122 ILE A O 1
ATOM 978 N N . ASP A 1 123 ? 4.644 -13.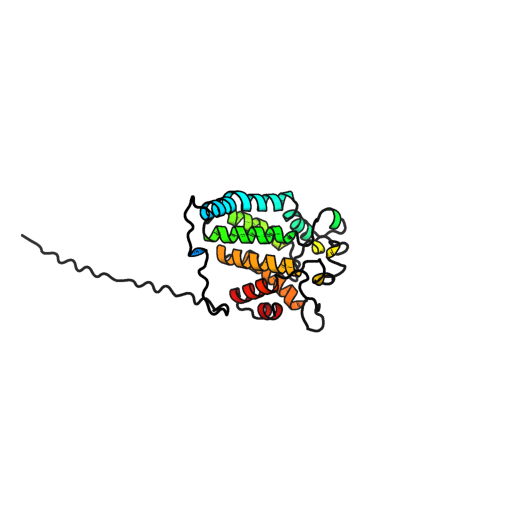568 -3.069 1.00 98.62 123 ASP A N 1
ATOM 979 C CA . ASP A 1 123 ? 3.410 -14.307 -2.775 1.00 98.62 123 ASP A CA 1
ATOM 980 C C . ASP A 1 123 ? 3.345 -14.748 -1.298 1.00 98.62 123 ASP A C 1
ATOM 982 O O . ASP A 1 123 ? 2.266 -14.711 -0.701 1.00 98.62 123 ASP A O 1
ATOM 986 N N . SER A 1 124 ? 4.476 -15.116 -0.685 1.00 98.75 124 SER A N 1
ATOM 987 C CA . SER A 1 124 ? 4.547 -15.455 0.744 1.00 98.75 124 SER A CA 1
ATOM 988 C C . SER A 1 124 ? 4.370 -14.238 1.659 1.00 98.75 124 SER A C 1
ATOM 990 O O . SER A 1 124 ? 3.661 -14.334 2.659 1.00 98.75 124 SER A O 1
ATOM 992 N N . VAL A 1 125 ? 4.916 -13.078 1.283 1.00 98.88 125 VAL A N 1
ATOM 993 C CA . VAL A 1 125 ? 4.696 -11.813 2.003 1.00 98.88 125 VAL A CA 1
ATOM 994 C C . VAL A 1 125 ? 3.227 -11.392 1.894 1.00 98.88 125 VAL A C 1
ATOM 996 O O . VAL A 1 125 ? 2.611 -10.986 2.871 1.00 98.88 125 VAL A O 1
ATOM 999 N N . LEU A 1 126 ? 2.595 -11.581 0.739 1.00 98.94 126 LEU A N 1
ATOM 1000 C CA . LEU A 1 126 ? 1.175 -11.272 0.569 1.00 98.94 126 LEU A CA 1
ATOM 1001 C C . LEU A 1 126 ? 0.249 -12.194 1.381 1.00 98.94 126 LEU A C 1
ATOM 1003 O O . LEU A 1 126 ? -0.883 -11.806 1.650 1.00 98.94 126 LEU A O 1
ATOM 1007 N N . ASN A 1 127 ? 0.695 -13.393 1.786 1.00 98.81 127 ASN A N 1
ATOM 1008 C CA . ASN A 1 127 ? -0.075 -14.220 2.727 1.00 98.81 127 ASN A CA 1
ATOM 1009 C C . ASN A 1 127 ? -0.173 -13.549 4.100 1.00 98.81 127 ASN A C 1
ATOM 1011 O O . ASN A 1 127 ? -1.255 -13.514 4.674 1.00 98.81 127 ASN A O 1
ATOM 1015 N N . ILE A 1 128 ? 0.940 -13.016 4.616 1.00 98.50 128 ILE A N 1
ATOM 1016 C CA . ILE A 1 128 ? 0.945 -12.365 5.932 1.00 98.50 128 ILE A CA 1
ATOM 1017 C C . ILE A 1 128 ? 0.222 -11.016 5.890 1.00 98.50 128 ILE A C 1
ATOM 1019 O O . ILE A 1 128 ? -0.541 -10.725 6.802 1.00 98.50 128 ILE A O 1
ATOM 1023 N N . VAL A 1 129 ? 0.383 -10.242 4.809 1.00 98.94 129 VAL A N 1
ATOM 1024 C CA . VAL A 1 129 ? -0.337 -8.972 4.617 1.00 98.94 129 VAL A CA 1
ATOM 1025 C C . VAL A 1 129 ? -1.844 -9.219 4.544 1.00 98.94 129 VAL A C 1
ATOM 1027 O O . VAL A 1 129 ? -2.607 -8.588 5.264 1.00 98.94 129 VAL A O 1
ATOM 1030 N N . GLY A 1 130 ? -2.284 -10.183 3.727 1.00 98.81 130 GLY A N 1
ATOM 1031 C CA . GLY A 1 130 ? -3.706 -10.502 3.591 1.00 98.81 130 GLY A CA 1
ATOM 1032 C C . GLY A 1 130 ? -4.342 -11.044 4.875 1.00 98.81 130 GLY A C 1
ATOM 1033 O O . GLY A 1 130 ? -5.509 -10.770 5.128 1.00 98.81 130 GLY A O 1
ATOM 1034 N N . ALA A 1 131 ? -3.586 -11.770 5.706 1.00 98.81 131 ALA A N 1
ATOM 1035 C CA . ALA A 1 131 ? -4.073 -12.289 6.987 1.00 98.81 131 ALA A CA 1
ATOM 1036 C C . ALA A 1 131 ? -4.308 -11.198 8.048 1.00 98.81 131 ALA A C 1
ATOM 1038 O O . ALA A 1 131 ? -5.046 -11.432 9.000 1.00 98.81 131 ALA A O 1
ATOM 1039 N N . ALA A 1 132 ? -3.685 -10.027 7.898 1.00 98.88 132 ALA A N 1
ATOM 1040 C CA . ALA A 1 132 ? -3.874 -8.881 8.784 1.00 98.88 132 ALA A CA 1
ATOM 1041 C C . ALA A 1 132 ? -5.102 -8.027 8.426 1.00 98.88 132 ALA A C 1
ATOM 1043 O O . ALA A 1 132 ? -5.461 -7.141 9.194 1.00 98.88 132 ALA A O 1
ATOM 1044 N N . GLN A 1 133 ? -5.708 -8.246 7.254 1.00 98.94 133 GLN A N 1
ATOM 1045 C CA . GLN A 1 133 ? -6.822 -7.436 6.772 1.00 98.94 133 GLN A CA 1
ATOM 1046 C C . GLN A 1 133 ? -8.115 -7.811 7.498 1.00 98.94 133 GLN A C 1
ATOM 1048 O O . GLN A 1 133 ? -8.538 -8.970 7.477 1.00 98.94 133 GLN A O 1
ATOM 1053 N N . GLU A 1 134 ? -8.771 -6.815 8.087 1.00 98.94 134 GLU A N 1
ATOM 1054 C CA . GLU A 1 134 ? -10.043 -6.977 8.785 1.00 98.94 134 GLU A CA 1
ATOM 1055 C C . GLU A 1 134 ? -11.164 -7.439 7.821 1.00 98.94 134 GLU A C 1
ATOM 1057 O O . GLU A 1 134 ? -11.045 -7.322 6.590 1.00 98.94 134 GLU A O 1
ATOM 1062 N N . PRO A 1 135 ? -12.276 -8.010 8.333 1.00 98.75 135 PRO A N 1
ATOM 1063 C CA . PRO A 1 135 ? -13.346 -8.550 7.488 1.00 98.75 135 PRO A CA 1
ATOM 1064 C C . PRO A 1 135 ? -13.955 -7.539 6.504 1.00 98.75 135 PRO A C 1
ATOM 1066 O O . PRO A 1 135 ? -14.273 -7.901 5.370 1.00 98.75 135 PRO A O 1
ATOM 1069 N N . ASP A 1 136 ? -14.053 -6.274 6.901 1.00 98.75 136 ASP A N 1
ATOM 1070 C CA . ASP A 1 136 ? -14.617 -5.172 6.112 1.00 98.75 136 ASP A CA 1
ATOM 1071 C C . ASP A 1 136 ? -13.624 -4.528 5.126 1.00 98.75 136 ASP A C 1
ATOM 1073 O O . ASP A 1 136 ? -13.993 -3.612 4.386 1.00 98.75 136 ASP A O 1
ATOM 1077 N N . GLY A 1 137 ? -12.385 -5.033 5.104 1.00 98.88 137 GLY A N 1
ATOM 1078 C CA . GLY A 1 137 ? -11.320 -4.613 4.205 1.00 98.88 137 GLY A CA 1
ATOM 1079 C C . GLY A 1 137 ? -10.293 -3.663 4.814 1.00 98.88 137 GLY A C 1
ATOM 1080 O O . GLY A 1 137 ? -9.258 -3.450 4.181 1.00 98.88 137 GLY A O 1
ATOM 1081 N N . TYR A 1 138 ? -10.513 -3.149 6.026 1.00 98.94 138 TYR A N 1
ATOM 1082 C CA . TYR A 1 138 ? -9.544 -2.287 6.698 1.00 98.94 138 TYR A CA 1
ATOM 1083 C C . TYR A 1 138 ? -8.200 -3.001 6.893 1.00 98.94 138 TYR A C 1
ATOM 1085 O O . TYR A 1 138 ? -8.150 -4.142 7.358 1.00 98.94 138 TYR A O 1
ATOM 1093 N N . LEU A 1 139 ? -7.099 -2.358 6.499 1.00 98.94 139 LEU A N 1
ATOM 1094 C CA . LEU A 1 139 ? -5.754 -2.913 6.636 1.00 98.94 139 LEU A CA 1
ATOM 1095 C C . LEU A 1 139 ? -4.772 -1.818 7.044 1.00 98.94 139 LEU A C 1
ATOM 1097 O O . LEU A 1 139 ? -4.202 -1.125 6.207 1.00 98.94 139 LEU A O 1
ATOM 1101 N N . TYR A 1 140 ? -4.578 -1.713 8.354 1.00 98.94 140 TYR A N 1
ATOM 1102 C CA . TYR A 1 140 ? -3.657 -0.777 8.985 1.00 98.94 140 TYR A CA 1
ATOM 1103 C C . TYR A 1 140 ? -3.220 -1.367 10.330 1.00 98.94 140 TYR A C 1
ATOM 1105 O O . TYR A 1 140 ? -3.998 -1.454 11.296 1.00 98.94 140 TYR A O 1
ATOM 1113 N N . THR A 1 141 ? -1.990 -1.887 10.388 1.00 98.94 141 THR A N 1
ATOM 1114 C CA . THR A 1 141 ? -1.556 -2.729 11.516 1.00 98.94 141 THR A CA 1
ATOM 1115 C C . THR A 1 141 ? -1.445 -1.936 12.816 1.00 98.94 141 THR A C 1
ATOM 1117 O O . THR A 1 141 ? -1.758 -2.456 13.889 1.00 98.94 141 THR A O 1
ATOM 1120 N N . ALA A 1 142 ? -1.097 -0.653 12.719 1.00 98.81 142 ALA A N 1
ATOM 1121 C CA . ALA A 1 142 ? -0.960 0.279 13.832 1.00 98.81 142 ALA A CA 1
ATOM 1122 C C . ALA A 1 142 ? -2.225 0.418 14.695 1.00 98.81 142 ALA A C 1
ATOM 1124 O O . ALA A 1 142 ? -2.123 0.745 15.880 1.00 98.81 142 ALA A O 1
ATOM 1125 N N . ARG A 1 143 ? -3.407 0.114 14.142 1.00 98.81 143 ARG A N 1
ATOM 1126 C CA . ARG A 1 143 ? -4.652 -0.037 14.909 1.00 98.81 143 ARG A CA 1
ATOM 1127 C C . ARG A 1 143 ? -5.002 -1.495 15.172 1.00 98.81 143 ARG A C 1
ATOM 1129 O O . ARG A 1 143 ? -5.289 -1.852 16.311 1.00 98.81 143 ARG A O 1
ATOM 1136 N N . THR A 1 144 ? -4.957 -2.326 14.134 1.00 98.88 144 THR A N 1
ATOM 1137 C CA . THR A 1 144 ? -5.471 -3.707 14.166 1.00 98.88 144 THR A CA 1
ATOM 1138 C C . THR A 1 144 ? -4.788 -4.566 15.239 1.00 98.88 144 THR A C 1
ATOM 1140 O O . THR A 1 144 ? -5.437 -5.389 15.878 1.00 98.88 144 THR A O 1
ATOM 1143 N N . ILE A 1 145 ? -3.490 -4.352 15.500 1.00 98.88 145 ILE A N 1
ATOM 1144 C CA . ILE A 1 145 ? -2.728 -5.112 16.509 1.00 98.88 145 ILE A CA 1
ATOM 1145 C C . ILE A 1 145 ? -3.337 -4.990 17.916 1.00 98.88 145 ILE A C 1
ATOM 1147 O O . ILE A 1 145 ? -3.396 -5.974 18.660 1.00 98.88 145 ILE A O 1
ATOM 1151 N N . ASN A 1 146 ? -3.757 -3.783 18.297 1.00 98.62 146 ASN A N 1
ATOM 1152 C CA . ASN A 1 146 ? -4.411 -3.515 19.572 1.00 98.62 146 ASN A CA 1
ATOM 1153 C C . ASN A 1 146 ? -5.367 -2.321 19.413 1.00 98.62 146 ASN A C 1
ATOM 1155 O O . ASN A 1 146 ? -4.954 -1.177 19.613 1.00 98.62 146 ASN A O 1
ATOM 1159 N N . PRO A 1 147 ? -6.652 -2.554 19.101 1.00 97.69 147 PRO A N 1
ATOM 1160 C CA . PRO A 1 147 ? -7.602 -1.468 18.877 1.00 97.69 147 PRO A CA 1
ATOM 1161 C C . PRO A 1 147 ? -7.912 -0.661 20.147 1.00 97.69 147 PRO A C 1
ATOM 1163 O O . PRO A 1 147 ? -8.363 0.476 20.040 1.00 97.69 147 PRO A O 1
ATOM 1166 N N . LYS A 1 148 ? -7.654 -1.206 21.350 1.00 97.62 148 LYS A N 1
ATOM 1167 C CA . LYS A 1 148 ? -7.825 -0.479 22.622 1.00 97.62 148 LYS A CA 1
ATOM 1168 C C . LYS A 1 148 ? -6.660 0.459 22.928 1.00 97.62 148 LYS A C 1
ATOM 1170 O O . LYS A 1 148 ? -6.847 1.462 23.611 1.00 97.62 148 LYS A O 1
ATOM 1175 N N . LYS A 1 149 ? -5.459 0.122 22.454 1.00 97.81 149 LYS A N 1
ATOM 1176 C CA . LYS A 1 149 ? -4.241 0.926 22.605 1.00 97.81 149 LYS A CA 1
ATOM 1177 C C . LYS A 1 149 ? -3.449 0.918 21.287 1.00 97.81 149 LYS A C 1
ATOM 1179 O O . LYS A 1 149 ? -2.399 0.269 21.216 1.00 97.81 149 LYS A O 1
ATOM 1184 N N . PRO A 1 150 ? -3.959 1.597 20.242 1.00 98.38 150 PRO A N 1
ATOM 1185 C CA . PRO A 1 150 ? -3.302 1.637 18.941 1.00 98.38 150 PRO A CA 1
ATOM 1186 C C . PRO A 1 150 ? -2.020 2.478 19.009 1.00 98.38 150 PRO A C 1
ATOM 1188 O O . PRO A 1 150 ? -1.686 3.060 20.046 1.00 98.38 150 PRO A O 1
ATOM 1191 N N . HIS A 1 151 ? -1.299 2.579 17.892 1.00 98.56 151 HIS A N 1
ATOM 1192 C CA . HIS A 1 151 ? -0.180 3.512 17.776 1.00 98.56 151 HIS A CA 1
ATOM 1193 C C . HIS A 1 151 ? -0.640 4.937 18.164 1.00 98.56 151 HIS A C 1
ATOM 1195 O O . HIS A 1 151 ? -1.707 5.351 17.698 1.00 98.56 151 HIS A O 1
ATOM 1201 N N . PRO A 1 152 ? 0.134 5.714 18.952 1.00 97.69 152 PRO A N 1
ATOM 1202 C CA . PRO A 1 152 ? -0.297 7.016 19.481 1.00 97.69 152 PRO A CA 1
ATOM 1203 C C . PRO A 1 152 ? -0.806 8.015 18.432 1.00 97.69 152 PRO A C 1
ATOM 1205 O O . PRO A 1 152 ? -1.683 8.819 18.724 1.00 97.69 152 PRO A O 1
ATOM 1208 N N . TRP A 1 153 ? -0.287 7.949 17.204 1.00 98.56 153 TRP A N 1
ATOM 1209 C CA . TRP A 1 153 ? -0.704 8.824 16.098 1.00 98.56 153 TRP A CA 1
ATOM 1210 C C . TRP A 1 153 ? -2.006 8.391 15.406 1.00 98.56 153 TRP A C 1
ATOM 1212 O O . TRP A 1 153 ? -2.540 9.144 14.604 1.00 98.56 153 TRP A O 1
ATOM 1222 N N . SER A 1 154 ? -2.538 7.204 15.715 1.00 98.19 154 SER A N 1
ATOM 1223 C CA . SER A 1 154 ? -3.769 6.681 15.096 1.00 98.19 154 SER A CA 1
ATOM 1224 C C . SER A 1 154 ? -5.038 7.288 15.696 1.00 98.19 154 SER A C 1
ATOM 1226 O O . SER A 1 154 ? -6.101 7.246 15.088 1.00 98.19 154 SER A O 1
ATOM 1228 N N . GLY A 1 155 ? -4.970 7.811 16.921 1.00 96.94 155 GLY A N 1
ATOM 1229 C CA . GLY A 1 155 ? -6.158 8.274 17.634 1.00 96.94 155 GLY A CA 1
ATOM 1230 C C . GLY A 1 155 ? -7.137 7.158 18.044 1.00 96.94 155 GLY A C 1
ATOM 1231 O O . GLY A 1 155 ? -6.918 5.971 17.769 1.00 96.94 155 GLY A O 1
ATOM 1232 N N . PRO A 1 156 ? -8.226 7.531 18.741 1.00 96.31 156 PRO A N 1
ATOM 1233 C CA . PRO A 1 156 ? -9.121 6.590 19.421 1.00 96.31 156 PRO A CA 1
ATOM 1234 C C . PRO A 1 156 ? -10.006 5.767 18.475 1.00 96.31 156 PRO A C 1
ATOM 1236 O O . PRO A 1 156 ? -10.372 4.644 18.807 1.00 96.31 156 PRO A O 1
ATOM 1239 N N . THR A 1 157 ? -10.341 6.294 17.298 1.00 98.00 157 THR A N 1
ATOM 1240 C CA . THR A 1 157 ? -11.160 5.609 16.283 1.00 98.00 157 THR A CA 1
ATOM 1241 C C . THR A 1 157 ? -10.508 5.731 14.912 1.00 98.00 157 THR A C 1
ATOM 1243 O O . THR A 1 157 ? -9.673 6.618 14.713 1.00 98.00 157 THR A O 1
ATOM 1246 N N . ARG A 1 158 ? -10.890 4.864 13.963 1.00 98.69 158 ARG A N 1
ATOM 1247 C CA . ARG A 1 158 ? -10.470 4.990 12.558 1.00 98.69 158 ARG A CA 1
ATOM 1248 C C . ARG A 1 158 ? -10.702 6.413 12.053 1.00 98.69 158 ARG A C 1
ATOM 1250 O O . ARG A 1 158 ? -11.671 7.055 12.475 1.00 98.69 158 ARG A O 1
ATOM 1257 N N . TRP A 1 159 ? -9.797 6.896 11.207 1.00 98.75 159 TRP A N 1
ATOM 1258 C CA . TRP A 1 159 ? -9.882 8.186 10.507 1.00 98.75 159 TRP A CA 1
ATOM 1259 C C . TRP A 1 159 ? -9.793 9.437 11.404 1.00 98.75 159 TRP A C 1
ATOM 1261 O O . TRP A 1 159 ? -9.592 10.541 10.907 1.00 98.75 159 TRP A O 1
ATOM 1271 N N . SER A 1 160 ? -9.895 9.298 12.733 1.00 98.19 160 SER A N 1
ATOM 1272 C CA . SER A 1 160 ? -9.960 10.430 13.679 1.00 98.19 160 SER A CA 1
ATOM 1273 C C . SER A 1 160 ? -8.697 11.294 13.737 1.00 98.19 160 SER A C 1
ATOM 1275 O O . SER A 1 160 ? -8.732 12.387 14.299 1.00 98.19 160 SER A O 1
ATOM 1277 N N . GLN A 1 161 ? -7.584 10.798 13.195 1.00 98.50 161 GLN A N 1
ATOM 1278 C CA . GLN A 1 161 ? -6.299 11.494 13.089 1.00 98.50 161 GLN A CA 1
ATOM 1279 C C . GLN A 1 161 ? -5.737 11.415 11.659 1.00 98.50 161 GLN A C 1
ATOM 1281 O O . GLN A 1 161 ? -4.520 11.487 11.463 1.00 98.50 161 GLN A O 1
ATOM 1286 N N . GLU A 1 162 ? -6.602 11.220 10.655 1.00 98.56 162 GLU A N 1
ATOM 1287 C CA . GLU A 1 162 ? -6.197 11.115 9.245 1.00 98.56 162 GLU A CA 1
ATOM 1288 C C . GLU A 1 162 ? -5.513 12.389 8.750 1.00 98.56 162 GLU A C 1
ATOM 1290 O O . GLU A 1 162 ? -4.391 12.323 8.261 1.00 98.56 162 GLU A O 1
ATOM 1295 N N . GLU A 1 163 ? -6.104 13.556 9.012 1.00 98.56 163 GLU A N 1
ATOM 1296 C CA . GLU A 1 163 ? -5.552 14.866 8.622 1.00 98.56 163 GLU A CA 1
ATOM 1297 C C . GLU A 1 163 ? -4.317 15.299 9.432 1.00 98.56 163 GLU A C 1
ATOM 1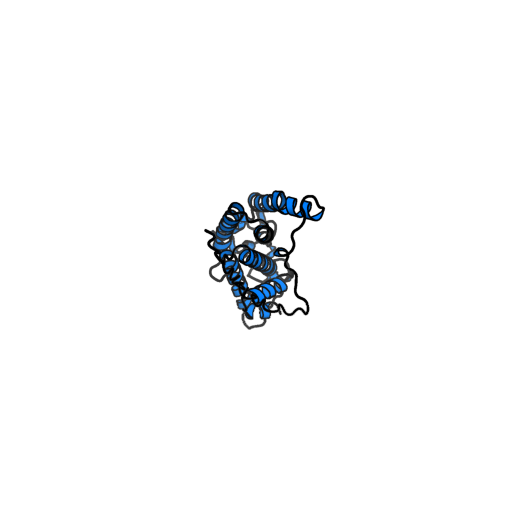299 O O . GLU A 1 163 ? -3.799 16.399 9.246 1.00 98.56 163 GLU A O 1
ATOM 1304 N N . VAL A 1 164 ? -3.854 14.458 10.361 1.00 97.94 164 VAL A N 1
ATOM 1305 C CA . VAL A 1 164 ? -2.711 14.752 11.226 1.00 97.94 164 VAL A CA 1
ATOM 1306 C C . VAL A 1 164 ? -1.542 13.850 10.853 1.00 97.94 164 VAL A C 1
ATOM 1308 O O . VAL A 1 164 ? -0.708 14.229 10.039 1.00 97.94 164 VAL A O 1
ATOM 1311 N N . LEU A 1 165 ? -1.444 12.668 11.466 1.00 98.06 165 LEU A N 1
ATOM 1312 C CA . LEU A 1 165 ? -0.283 11.786 11.324 1.00 98.06 165 LEU A CA 1
ATOM 1313 C C . LEU A 1 165 ? -0.641 10.295 11.376 1.00 98.06 165 LEU A C 1
ATOM 1315 O O . LEU A 1 165 ? 0.276 9.474 11.444 1.00 98.06 165 LEU A O 1
ATOM 1319 N N . SER A 1 166 ? -1.921 9.908 11.330 1.00 98.62 166 SER A N 1
ATOM 1320 C CA . SER A 1 166 ? -2.273 8.477 11.329 1.00 98.62 166 SER A CA 1
ATOM 1321 C C . SER A 1 166 ? -1.842 7.763 10.047 1.00 98.62 166 SER A C 1
ATOM 1323 O O . SER A 1 166 ? -1.461 6.605 10.126 1.00 98.62 166 SER A O 1
ATOM 1325 N N . HIS A 1 167 ? -1.794 8.464 8.906 1.00 98.88 167 HIS A N 1
ATOM 1326 C CA . HIS A 1 167 ? -1.384 7.908 7.611 1.00 98.88 167 HIS A CA 1
ATOM 1327 C C . HIS A 1 167 ? -2.279 6.756 7.107 1.00 98.88 167 HIS A C 1
ATOM 1329 O O . HIS A 1 167 ? -1.848 5.995 6.246 1.00 98.88 167 HIS A O 1
ATOM 1335 N N . GLU A 1 168 ? -3.531 6.628 7.564 1.00 98.88 168 GLU A N 1
ATOM 1336 C CA . GLU A 1 168 ? -4.404 5.527 7.129 1.00 98.88 168 GLU A CA 1
ATOM 1337 C C . GLU A 1 168 ? -4.655 5.599 5.603 1.00 98.88 168 GLU A C 1
ATOM 1339 O O . GLU A 1 168 ? -4.591 4.566 4.923 1.00 98.88 168 GLU A O 1
ATOM 1344 N N . LEU A 1 169 ? -4.836 6.802 5.030 1.00 98.88 169 LEU A N 1
ATOM 1345 C CA . LEU A 1 169 ? -4.979 6.990 3.573 1.00 98.88 169 LEU A CA 1
ATOM 1346 C C . LEU A 1 169 ? -3.639 7.009 2.815 1.00 98.88 169 LEU A C 1
ATOM 1348 O O . LEU A 1 169 ? -3.582 6.593 1.655 1.00 98.88 169 LEU A O 1
ATOM 1352 N N . TYR A 1 170 ? -2.541 7.418 3.453 1.00 98.94 170 TYR A N 1
ATOM 1353 C CA . TYR A 1 170 ? -1.196 7.287 2.873 1.00 98.94 170 TYR A CA 1
ATOM 1354 C C . TYR A 1 170 ? -0.826 5.812 2.660 1.00 98.94 170 TYR A C 1
ATOM 1356 O O . TYR A 1 170 ? -0.332 5.419 1.595 1.00 98.94 170 TYR A O 1
ATOM 1364 N N . ASP A 1 171 ? -1.147 4.978 3.646 1.00 98.94 171 ASP A N 1
ATOM 1365 C CA . ASP A 1 171 ? -0.957 3.536 3.595 1.00 98.94 171 ASP A CA 1
ATOM 1366 C C . ASP A 1 171 ? -1.809 2.896 2.497 1.00 98.94 171 ASP A C 1
ATOM 1368 O O . ASP A 1 171 ? -1.298 2.063 1.738 1.00 98.94 171 ASP A O 1
ATOM 1372 N N . LEU A 1 172 ? -3.068 3.337 2.343 1.00 98.94 172 LEU A N 1
ATOM 1373 C CA . LEU A 1 172 ? -3.913 2.948 1.210 1.00 98.94 172 LEU A CA 1
ATOM 1374 C C . LEU A 1 172 ? -3.229 3.289 -0.115 1.00 98.94 172 LEU A C 1
ATOM 1376 O O . LEU A 1 172 ? -3.136 2.428 -0.993 1.00 98.94 172 LEU A O 1
ATOM 1380 N N . GLY A 1 173 ? -2.748 4.525 -0.265 1.00 98.88 173 GLY A N 1
ATOM 1381 C CA . GLY A 1 173 ? -2.139 4.988 -1.506 1.00 98.88 173 GLY A CA 1
ATOM 1382 C C . GLY A 1 173 ? -0.962 4.113 -1.933 1.00 98.88 173 GLY A C 1
ATOM 1383 O O . GLY A 1 173 ? -0.950 3.585 -3.047 1.00 98.88 173 GLY A O 1
ATOM 1384 N N . HIS A 1 174 ? -0.016 3.859 -1.027 1.00 98.94 174 HIS A N 1
ATOM 1385 C CA . HIS A 1 174 ? 1.116 2.979 -1.324 1.00 98.94 174 HIS A CA 1
ATOM 1386 C C . HIS A 1 174 ? 0.710 1.526 -1.580 1.00 98.94 174 HIS A C 1
ATOM 1388 O O . HIS A 1 174 ? 1.290 0.870 -2.449 1.00 98.94 174 HIS A O 1
ATOM 1394 N N . MET A 1 175 ? -0.281 1.008 -0.855 1.00 98.94 175 MET A N 1
ATOM 1395 C CA . MET A 1 175 ? -0.784 -0.348 -1.064 1.00 98.94 175 MET A CA 1
ATOM 1396 C C . MET A 1 175 ? -1.401 -0.513 -2.455 1.00 98.94 175 MET A C 1
ATOM 1398 O O . MET A 1 175 ? -1.099 -1.479 -3.160 1.00 98.94 175 MET A O 1
ATOM 1402 N N . VAL A 1 176 ? -2.244 0.436 -2.864 1.00 98.94 176 VAL A N 1
ATOM 1403 C CA . VAL A 1 176 ? -2.926 0.429 -4.161 1.00 98.94 176 VAL A CA 1
ATOM 1404 C C . VAL A 1 176 ? -1.927 0.548 -5.309 1.00 98.94 176 VAL A C 1
ATOM 1406 O O . VAL A 1 176 ? -2.015 -0.220 -6.274 1.00 98.94 176 VAL A O 1
ATOM 1409 N N . ASP A 1 177 ? -0.952 1.449 -5.200 1.00 98.31 177 ASP A N 1
ATOM 1410 C CA . ASP A 1 177 ? 0.043 1.660 -6.252 1.00 98.31 177 ASP A CA 1
ATOM 1411 C C . ASP A 1 177 ? 0.914 0.406 -6.460 1.00 98.31 177 ASP A C 1
ATOM 1413 O O . ASP A 1 177 ? 1.065 -0.102 -7.582 1.00 98.31 177 ASP A O 1
ATOM 1417 N N . ALA A 1 178 ? 1.363 -0.193 -5.351 1.00 98.88 178 ALA A N 1
ATOM 1418 C CA . ALA A 1 178 ? 2.110 -1.444 -5.341 1.00 98.88 178 ALA A CA 1
ATOM 1419 C C . ALA A 1 178 ? 1.306 -2.626 -5.898 1.00 98.88 178 ALA A C 1
ATOM 1421 O O . ALA A 1 178 ? 1.830 -3.437 -6.670 1.00 98.88 178 ALA A O 1
ATOM 1422 N N . ALA A 1 179 ? 0.023 -2.725 -5.549 1.00 98.88 179 ALA A N 1
ATOM 1423 C CA . ALA A 1 179 ? -0.855 -3.780 -6.031 1.00 98.88 179 ALA A CA 1
ATOM 1424 C C . ALA A 1 179 ? -1.115 -3.676 -7.541 1.00 98.88 179 ALA A C 1
ATOM 1426 O O . ALA A 1 179 ? -1.102 -4.698 -8.238 1.00 98.88 179 ALA A O 1
ATOM 1427 N N . CYS A 1 180 ? -1.272 -2.457 -8.068 1.00 98.69 180 CYS A N 1
ATOM 1428 C CA . CYS A 1 180 ? -1.375 -2.214 -9.505 1.00 98.69 180 CYS A CA 1
ATOM 1429 C C . CYS A 1 180 ? -0.103 -2.663 -10.239 1.00 98.69 180 CYS A C 1
ATOM 1431 O O . CYS A 1 180 ? -0.190 -3.400 -11.226 1.00 98.69 180 CYS A O 1
ATOM 1433 N N . ALA A 1 181 ? 1.078 -2.278 -9.737 1.00 98.62 181 ALA A N 1
ATOM 1434 C CA . ALA A 1 181 ? 2.362 -2.700 -10.299 1.00 98.62 181 ALA A CA 1
ATOM 1435 C C . ALA A 1 181 ? 2.534 -4.230 -10.264 1.00 98.62 181 ALA A C 1
ATOM 1437 O O . ALA A 1 181 ? 2.979 -4.835 -11.243 1.00 98.62 181 ALA A O 1
ATOM 1438 N N . HIS A 1 182 ? 2.139 -4.874 -9.162 1.00 98.81 182 HIS A N 1
ATOM 1439 C CA . HIS A 1 182 ? 2.236 -6.323 -8.998 1.00 98.81 182 HIS A CA 1
ATOM 1440 C C . HIS A 1 182 ? 1.322 -7.097 -9.953 1.00 98.81 182 HIS A C 1
ATOM 1442 O O . HIS A 1 182 ? 1.752 -8.083 -10.565 1.00 98.81 182 HIS A O 1
ATOM 1448 N N . TYR A 1 183 ? 0.080 -6.639 -10.124 1.00 98.69 183 TYR A N 1
ATOM 1449 C CA . TYR A 1 183 ? -0.847 -7.222 -11.090 1.00 98.69 183 TYR A CA 1
ATOM 1450 C C . TYR A 1 183 ? -0.317 -7.082 -12.522 1.00 98.69 183 TYR A C 1
ATOM 1452 O O . TYR A 1 183 ? -0.288 -8.063 -13.261 1.00 98.69 183 TYR A O 1
ATOM 1460 N N . GLN A 1 184 ? 0.190 -5.904 -12.898 1.00 97.69 184 GLN A N 1
ATOM 1461 C CA . GLN A 1 184 ? 0.804 -5.682 -14.214 1.00 97.69 184 GLN A CA 1
ATOM 1462 C C . GLN A 1 184 ? 2.016 -6.595 -14.455 1.00 97.69 184 GLN A C 1
ATOM 1464 O O . GLN A 1 184 ? 2.204 -7.091 -15.565 1.00 97.69 184 GLN A O 1
ATOM 1469 N N . ALA A 1 185 ? 2.815 -6.852 -13.417 1.00 98.12 185 ALA A N 1
ATOM 1470 C CA . ALA A 1 185 ? 4.011 -7.682 -13.509 1.00 98.12 185 ALA A CA 1
ATOM 1471 C C . ALA A 1 185 ? 3.739 -9.185 -13.611 1.00 98.12 185 ALA A C 1
ATOM 1473 O O . ALA A 1 185 ? 4.532 -9.916 -14.202 1.00 98.12 185 ALA A O 1
ATOM 1474 N N . THR A 1 186 ? 2.657 -9.663 -12.997 1.00 97.69 186 THR A N 1
ATOM 1475 C CA . THR A 1 186 ? 2.468 -11.102 -12.761 1.00 97.69 186 THR A CA 1
ATOM 1476 C C . THR A 1 186 ? 1.144 -11.662 -13.268 1.00 97.69 186 THR A C 1
ATOM 1478 O O . THR A 1 186 ? 1.002 -12.881 -13.342 1.00 97.69 186 THR A O 1
ATOM 1481 N N . GLY A 1 187 ? 0.161 -10.806 -13.555 1.00 97.25 187 GLY A N 1
ATOM 1482 C CA . GLY A 1 187 ? -1.234 -11.188 -13.779 1.00 97.25 187 GLY A CA 1
ATOM 1483 C C . GLY A 1 187 ? -1.962 -11.696 -12.525 1.00 97.25 187 GLY A C 1
ATOM 1484 O O . GLY A 1 187 ? -3.141 -12.026 -12.601 1.00 97.25 187 GLY A O 1
ATOM 1485 N N . SER A 1 188 ? -1.291 -11.771 -11.368 1.00 97.88 188 SER A N 1
ATOM 1486 C CA . SER A 1 188 ? -1.884 -12.229 -10.110 1.00 97.88 188 SER A CA 1
ATOM 1487 C C . SER A 1 188 ? -2.773 -11.150 -9.507 1.00 97.88 188 SER A C 1
ATOM 1489 O O . SER A 1 188 ? -2.330 -10.025 -9.277 1.00 97.88 188 SER A O 1
ATOM 1491 N N . THR A 1 189 ? -4.011 -11.500 -9.166 1.00 98.50 189 THR A N 1
ATOM 1492 C CA . THR A 1 189 ? -4.945 -10.592 -8.485 1.00 98.50 189 THR A CA 1
ATOM 1493 C C . THR A 1 189 ? -4.794 -10.610 -6.968 1.00 98.50 189 THR A C 1
ATOM 1495 O O . THR A 1 189 ? -5.540 -9.925 -6.283 1.00 98.50 189 THR A O 1
ATOM 1498 N N . LYS A 1 190 ? -3.851 -11.375 -6.406 1.00 98.69 190 LYS A N 1
ATOM 1499 C CA . LYS A 1 190 ? -3.739 -11.549 -4.952 1.00 98.69 190 LYS A CA 1
ATOM 1500 C C . LYS A 1 190 ? -3.553 -10.225 -4.210 1.00 98.69 190 LYS A C 1
ATOM 1502 O O . LYS A 1 190 ? -4.334 -9.920 -3.317 1.00 98.69 190 LYS A O 1
ATOM 1507 N N . PHE A 1 191 ? -2.548 -9.437 -4.597 1.00 98.88 191 PHE A N 1
ATOM 1508 C CA . PHE A 1 191 ? -2.325 -8.131 -3.974 1.00 98.88 191 PHE A CA 1
ATOM 1509 C C . PHE A 1 191 ? -3.431 -7.139 -4.355 1.00 98.88 191 PHE A C 1
ATOM 1511 O O . PHE A 1 191 ? -3.925 -6.406 -3.507 1.00 98.88 191 PHE A O 1
ATOM 1518 N N . LEU A 1 192 ? -3.881 -7.180 -5.614 1.00 98.88 192 LEU A N 1
ATOM 1519 C CA . LEU A 1 192 ? -4.967 -6.331 -6.104 1.00 98.88 192 LEU A CA 1
ATOM 1520 C C . LEU A 1 192 ? -6.255 -6.506 -5.291 1.00 98.88 192 LEU A C 1
ATOM 1522 O O . LEU A 1 192 ? -6.891 -5.520 -4.950 1.00 98.88 192 LEU A O 1
ATOM 1526 N N . ASN A 1 193 ? -6.618 -7.736 -4.933 1.00 98.88 193 ASN A N 1
ATOM 1527 C CA . ASN A 1 193 ? -7.807 -8.017 -4.136 1.00 98.88 193 ASN A CA 1
ATOM 1528 C C . ASN A 1 193 ? -7.678 -7.485 -2.701 1.00 98.88 193 ASN A C 1
ATOM 1530 O O . ASN A 1 193 ? -8.659 -6.982 -2.163 1.00 98.88 193 ASN A O 1
ATOM 1534 N N . ILE A 1 194 ? -6.486 -7.556 -2.098 1.00 98.94 194 ILE A N 1
ATOM 1535 C CA . ILE A 1 194 ? -6.223 -6.962 -0.776 1.00 98.94 194 ILE A CA 1
ATOM 1536 C C . ILE A 1 194 ? -6.388 -5.439 -0.853 1.00 98.94 194 ILE A C 1
ATOM 1538 O O . ILE A 1 194 ? -7.160 -4.868 -0.086 1.00 98.94 194 ILE A O 1
ATOM 1542 N N . ALA A 1 195 ? -5.727 -4.793 -1.817 1.00 98.94 195 ALA A N 1
ATOM 1543 C CA . ALA A 1 195 ? -5.781 -3.343 -1.980 1.00 98.94 195 ALA A CA 1
ATOM 1544 C C . ALA A 1 195 ? -7.196 -2.840 -2.291 1.00 98.94 195 ALA A C 1
ATOM 1546 O O . ALA A 1 195 ? -7.632 -1.855 -1.707 1.00 98.94 195 ALA A O 1
ATOM 1547 N N . ARG A 1 196 ? -7.942 -3.546 -3.152 1.00 98.88 196 ARG A N 1
ATOM 1548 C CA . ARG A 1 196 ? -9.339 -3.207 -3.454 1.00 98.88 196 ARG A CA 1
ATOM 1549 C C . ARG A 1 196 ? -10.220 -3.266 -2.220 1.00 98.88 196 ARG A C 1
ATOM 1551 O O . ARG A 1 196 ? -10.946 -2.322 -1.984 1.00 98.88 196 ARG A O 1
ATOM 1558 N N . ARG A 1 197 ? -10.099 -4.299 -1.382 1.00 98.94 197 ARG A N 1
ATOM 1559 C CA . ARG A 1 197 ? -10.876 -4.365 -0.135 1.00 98.94 197 ARG A CA 1
ATOM 1560 C C . ARG A 1 197 ? -10.595 -3.176 0.788 1.00 98.94 197 ARG A C 1
ATOM 1562 O O . ARG A 1 197 ? -11.527 -2.684 1.414 1.00 98.94 197 ARG A O 1
ATOM 1569 N N . TYR A 1 198 ? -9.350 -2.693 0.853 1.00 98.94 198 TYR A N 1
ATOM 1570 C CA . TYR A 1 198 ? -9.044 -1.503 1.649 1.00 98.94 198 TYR A CA 1
ATOM 1571 C C . TYR A 1 198 ? -9.557 -0.213 0.992 1.00 98.94 198 TYR A C 1
ATOM 1573 O O . TYR A 1 198 ? -10.134 0.626 1.675 1.00 98.94 198 TYR A O 1
ATOM 1581 N N . ALA A 1 199 ? -9.456 -0.095 -0.334 1.00 98.94 199 ALA A N 1
ATOM 1582 C CA . ALA A 1 199 ? -10.057 1.010 -1.080 1.00 98.94 199 ALA A CA 1
ATOM 1583 C C . ALA A 1 199 ? -11.589 1.047 -0.916 1.00 98.94 199 ALA A C 1
ATOM 1585 O O . ALA A 1 199 ? -12.143 2.102 -0.638 1.00 98.94 199 ALA A O 1
ATOM 1586 N N . ASP A 1 200 ? -12.265 -0.101 -1.000 1.00 98.88 200 ASP A N 1
ATOM 1587 C CA . ASP A 1 200 ? -13.715 -0.237 -0.810 1.00 98.88 200 ASP A CA 1
ATOM 1588 C C . ASP A 1 200 ? -14.125 0.095 0.640 1.00 98.88 200 ASP A C 1
ATOM 1590 O O . ASP A 1 200 ? -15.211 0.619 0.889 1.00 98.88 200 ASP A O 1
ATOM 1594 N N . CYS A 1 201 ? -13.255 -0.197 1.616 1.00 98.94 201 CYS A N 1
ATOM 1595 C CA . CYS A 1 201 ? -13.427 0.242 3.001 1.00 98.94 201 CYS A CA 1
ATOM 1596 C C . CYS A 1 201 ? -13.402 1.768 3.109 1.00 98.94 201 CYS A C 1
ATOM 1598 O O . CYS A 1 201 ? -14.282 2.342 3.748 1.00 98.94 201 CYS A O 1
ATOM 1600 N N . VAL A 1 202 ? -12.434 2.414 2.457 1.00 98.88 202 VAL A N 1
ATOM 1601 C CA . VAL A 1 202 ? -12.310 3.875 2.441 1.00 98.88 202 VAL A CA 1
ATOM 1602 C C . VAL A 1 202 ? -13.489 4.522 1.721 1.00 98.88 202 VAL A C 1
ATOM 1604 O O . VAL A 1 202 ? -14.156 5.334 2.340 1.00 98.88 202 VAL A O 1
ATOM 1607 N N . VAL A 1 203 ? -13.847 4.089 0.509 1.00 98.75 203 VAL A N 1
ATOM 1608 C CA . VAL A 1 203 ? -15.017 4.606 -0.240 1.00 98.75 203 VAL A CA 1
ATOM 1609 C C . VAL A 1 203 ? -16.309 4.538 0.586 1.00 98.75 203 VAL A C 1
ATOM 1611 O O . VAL A 1 203 ? -17.184 5.397 0.486 1.00 98.75 203 VAL A O 1
ATOM 1614 N N . ARG A 1 204 ? -16.459 3.499 1.416 1.00 98.69 204 ARG A N 1
ATOM 1615 C CA . ARG A 1 204 ? -17.628 3.338 2.285 1.00 98.69 204 ARG A CA 1
ATOM 1616 C C . ARG A 1 204 ? -17.585 4.259 3.504 1.00 98.69 204 ARG A C 1
ATOM 1618 O O . ARG A 1 204 ? -18.633 4.759 3.904 1.00 98.69 204 ARG A O 1
ATOM 1625 N N . GLU A 1 205 ? -16.421 4.464 4.115 1.00 98.81 205 GLU A N 1
ATOM 1626 C CA . GLU A 1 205 ? -16.290 5.107 5.432 1.00 98.81 205 GLU A CA 1
ATOM 1627 C C . GLU A 1 205 ? -15.800 6.553 5.393 1.00 98.81 205 GLU A C 1
ATOM 1629 O O . GLU A 1 205 ? -16.052 7.284 6.346 1.00 98.81 205 GLU A O 1
ATOM 1634 N N . VAL A 1 206 ? -15.144 6.979 4.321 1.00 98.75 206 VAL A N 1
ATOM 1635 C CA . VAL A 1 206 ? -14.594 8.321 4.120 1.00 98.75 206 VAL A CA 1
ATOM 1636 C C . VAL A 1 206 ? -15.348 8.973 2.968 1.00 98.75 206 VAL A C 1
ATOM 1638 O O . VAL A 1 206 ? -15.712 8.310 2.002 1.00 98.75 206 VAL A O 1
ATOM 1641 N N . GLY A 1 207 ? -15.693 10.250 3.125 1.00 97.62 207 GLY A N 1
ATOM 1642 C CA . GLY A 1 207 ? -16.414 10.993 2.098 1.00 97.62 207 GLY A CA 1
ATOM 1643 C C . GLY A 1 207 ? -17.460 11.967 2.643 1.00 97.62 207 GLY A C 1
ATOM 1644 O O . GLY A 1 207 ? -17.630 12.134 3.855 1.00 97.62 207 GLY A O 1
ATOM 1645 N N . PRO A 1 208 ? -18.178 12.669 1.751 1.00 96.50 208 PRO A N 1
ATOM 1646 C CA . PRO A 1 208 ? -19.076 13.753 2.135 1.00 96.50 208 PRO A CA 1
ATOM 1647 C C . PRO A 1 208 ? -20.437 13.285 2.677 1.00 96.50 208 PRO A C 1
ATOM 1649 O O . PRO A 1 208 ? -21.201 14.123 3.180 1.00 96.50 208 PRO A O 1
ATOM 1652 N N . ASN A 1 209 ? -20.775 11.995 2.573 1.00 96.56 209 ASN A N 1
ATOM 1653 C CA . ASN A 1 209 ? -22.119 11.502 2.873 1.00 96.56 209 ASN A CA 1
ATOM 1654 C C . ASN A 1 209 ? -22.386 11.390 4.388 1.00 96.56 209 ASN A C 1
ATOM 1656 O O . ASN A 1 209 ? -21.458 11.281 5.193 1.00 96.56 209 ASN A O 1
ATOM 1660 N N . PRO A 1 210 ? -23.663 11.405 4.817 1.00 96.94 210 PRO A N 1
ATOM 1661 C CA . PRO A 1 210 ? -24.019 11.149 6.211 1.00 96.94 210 PRO A CA 1
ATOM 1662 C C . PRO A 1 210 ? -23.470 9.804 6.709 1.00 96.94 210 PRO A C 1
ATOM 1664 O O . PRO A 1 210 ? -23.653 8.781 6.057 1.00 96.94 210 PRO A O 1
ATOM 1667 N N . GLY A 1 211 ? -22.830 9.807 7.882 1.00 96.00 211 GLY A N 1
ATOM 1668 C CA . GLY A 1 211 ? -22.233 8.610 8.489 1.00 96.00 211 GLY A CA 1
ATOM 1669 C C . GLY A 1 211 ? -20.787 8.321 8.070 1.00 96.00 211 GLY A C 1
ATOM 1670 O O . GLY A 1 211 ? -20.166 7.458 8.682 1.00 96.00 211 GLY A O 1
ATOM 1671 N N . GLN A 1 212 ? -20.241 9.056 7.097 1.00 98.38 212 GLN A N 1
ATOM 1672 C CA . GLN A 1 212 ? -18.832 8.972 6.711 1.00 98.38 212 GLN A CA 1
ATOM 1673 C C . GLN A 1 212 ? -17.960 9.958 7.502 1.00 98.38 212 GLN A C 1
ATOM 1675 O O . GLN A 1 212 ? -18.420 11.011 7.958 1.00 98.38 212 GLN A O 1
ATOM 1680 N N . ALA A 1 213 ? -16.679 9.624 7.640 1.00 98.31 213 ALA A N 1
ATOM 1681 C CA . ALA A 1 213 ? -15.639 10.524 8.099 1.00 98.31 213 ALA A CA 1
ATOM 1682 C C . ALA A 1 213 ? -15.334 11.553 7.001 1.00 98.31 213 ALA A C 1
ATOM 1684 O O . ALA A 1 213 ? -14.864 11.217 5.915 1.00 98.31 213 ALA A O 1
ATOM 1685 N N . LYS A 1 214 ? -15.594 12.827 7.298 1.00 98.00 214 LYS A N 1
ATOM 1686 C CA . LYS A 1 214 ? -15.273 13.951 6.409 1.00 98.00 214 LYS A CA 1
ATOM 1687 C C . LYS A 1 214 ? -13.837 14.400 6.646 1.00 98.00 214 LYS A C 1
ATOM 1689 O O . LYS A 1 214 ? -13.625 15.427 7.283 1.00 98.00 214 LYS A O 1
ATOM 1694 N N . VAL A 1 215 ? -12.892 13.586 6.191 1.00 98.44 215 VAL A N 1
ATOM 1695 C CA . VAL A 1 215 ? -11.451 13.834 6.304 1.00 98.44 215 VAL A CA 1
ATOM 1696 C C . VAL A 1 215 ? -10.783 13.757 4.938 1.00 98.44 215 VAL A C 1
ATOM 1698 O O . VAL A 1 215 ? -11.284 13.080 4.042 1.00 98.44 215 VAL A O 1
ATOM 1701 N N . VAL A 1 216 ? -9.647 14.429 4.791 1.00 98.50 216 VAL A N 1
ATOM 1702 C CA . VAL A 1 216 ? -8.746 14.301 3.632 1.00 98.50 216 VAL A CA 1
ATOM 1703 C C . VAL A 1 216 ? -7.393 13.713 4.056 1.00 98.50 216 VAL A C 1
ATOM 1705 O O . VAL A 1 216 ? -7.081 13.736 5.248 1.00 98.50 216 VAL A O 1
ATOM 1708 N N . PRO A 1 217 ? -6.567 13.189 3.128 1.00 98.62 217 PRO A N 1
ATOM 1709 C CA . PRO A 1 217 ? -5.256 12.660 3.491 1.00 98.62 217 PRO A CA 1
ATOM 1710 C C . PRO A 1 217 ? -4.392 13.712 4.195 1.00 98.62 217 PRO A C 1
ATOM 1712 O O . PRO A 1 217 ? -4.109 14.768 3.625 1.00 98.62 217 PRO A O 1
ATOM 1715 N N . GLY A 1 218 ? -3.908 13.408 5.404 1.00 98.50 218 GLY A N 1
ATOM 1716 C CA . GLY A 1 218 ? -2.886 14.232 6.066 1.00 98.50 218 GLY A CA 1
ATOM 1717 C C . GLY A 1 218 ? -1.538 14.186 5.335 1.00 98.50 218 GLY A C 1
ATOM 1718 O O . GLY A 1 218 ? -0.745 15.122 5.415 1.00 98.50 218 GLY A O 1
ATOM 1719 N N . HIS A 1 219 ? -1.301 13.107 4.578 1.00 98.75 219 HIS A N 1
ATOM 1720 C CA . HIS A 1 219 ? -0.172 12.940 3.668 1.00 98.75 219 HIS A CA 1
ATOM 1721 C C . HIS A 1 219 ? -0.669 12.379 2.328 1.00 98.75 219 HIS A C 1
ATOM 1723 O O . HIS A 1 219 ? -1.060 11.217 2.220 1.00 98.75 219 HIS A O 1
ATOM 1729 N N . GLN A 1 220 ? -0.645 13.226 1.302 1.00 98.75 220 GLN A N 1
ATOM 1730 C CA . GLN A 1 220 ? -1.233 12.973 -0.013 1.00 98.75 220 GLN A CA 1
ATOM 1731 C C . GLN A 1 220 ? -0.480 11.892 -0.797 1.00 98.75 220 GLN A C 1
ATOM 1733 O O . GLN A 1 220 ? 0.751 11.869 -0.820 1.00 98.75 220 GLN A O 1
ATOM 1738 N N . ILE A 1 221 ? -1.244 11.018 -1.457 1.00 98.69 221 ILE A N 1
ATOM 1739 C CA . ILE A 1 221 ? -0.824 9.955 -2.395 1.00 98.69 221 ILE A CA 1
ATOM 1740 C C . ILE A 1 221 ? -2.046 9.111 -2.799 1.00 98.69 221 ILE A C 1
ATOM 1742 O O . ILE A 1 221 ? -2.105 8.594 -3.919 1.00 98.69 221 ILE A O 1
ATOM 1746 N N . ALA A 1 222 ? -3.028 8.975 -1.899 1.00 98.75 222 ALA A N 1
ATOM 1747 C CA . ALA A 1 222 ? -4.249 8.201 -2.113 1.00 98.75 222 ALA A CA 1
ATOM 1748 C C . ALA A 1 222 ? -4.968 8.608 -3.406 1.00 98.75 222 ALA A C 1
ATOM 1750 O O . ALA A 1 222 ? -5.423 7.750 -4.155 1.00 98.75 222 ALA A O 1
ATOM 1751 N N . GLU A 1 223 ? -4.982 9.900 -3.715 1.00 98.81 223 GLU A N 1
ATOM 1752 C CA . GLU A 1 223 ? -5.640 10.501 -4.870 1.00 98.81 223 GLU A CA 1
ATOM 1753 C C . GLU A 1 223 ? -5.080 9.935 -6.184 1.00 98.81 223 GLU A C 1
ATOM 1755 O O . GLU A 1 223 ? -5.817 9.445 -7.043 1.00 98.81 223 GLU A O 1
ATOM 1760 N N . MET A 1 224 ? -3.749 9.927 -6.335 1.00 98.62 224 MET A N 1
ATOM 1761 C CA . MET A 1 224 ? -3.118 9.384 -7.543 1.00 98.62 224 MET A CA 1
ATOM 1762 C C . MET A 1 224 ? -3.224 7.859 -7.621 1.00 98.62 224 MET A C 1
ATOM 1764 O O . MET A 1 224 ? -3.411 7.310 -8.710 1.00 98.62 224 MET A O 1
ATOM 1768 N N . ALA A 1 225 ? -3.150 7.172 -6.480 1.00 98.75 225 ALA A N 1
ATOM 1769 C CA . ALA A 1 225 ? -3.239 5.721 -6.425 1.00 98.75 225 ALA A CA 1
ATOM 1770 C C . ALA A 1 225 ? -4.654 5.227 -6.769 1.00 98.75 225 ALA A C 1
ATOM 1772 O O . ALA A 1 225 ? -4.814 4.308 -7.573 1.00 98.75 225 ALA A O 1
ATOM 1773 N N . LEU A 1 226 ? -5.692 5.875 -6.238 1.00 98.81 226 LEU A N 1
ATOM 1774 C CA . LEU A 1 226 ? -7.092 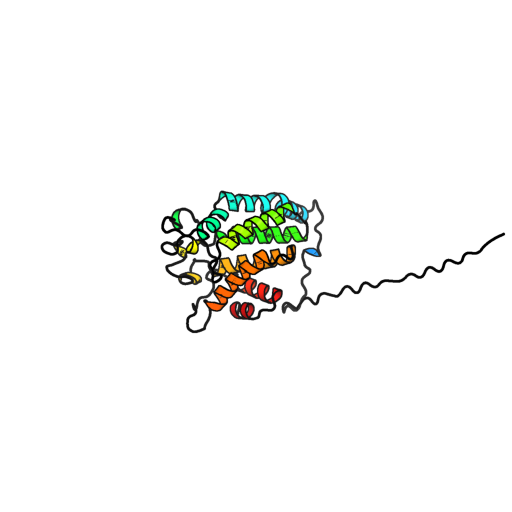5.583 -6.545 1.00 98.81 226 LEU A CA 1
ATOM 1775 C C . LEU A 1 226 ? -7.434 5.910 -8.005 1.00 98.81 226 LEU A C 1
ATOM 1777 O O . LEU A 1 226 ? -8.088 5.109 -8.677 1.00 98.81 226 LEU A O 1
ATOM 1781 N N . ALA A 1 227 ? -6.902 7.006 -8.559 1.00 98.31 227 ALA A N 1
ATOM 1782 C CA . ALA A 1 227 ? -7.014 7.284 -9.991 1.00 98.31 227 ALA A CA 1
ATOM 1783 C C . ALA A 1 227 ? -6.346 6.185 -10.845 1.00 98.31 227 ALA A C 1
ATOM 1785 O O . ALA A 1 227 ? -6.913 5.740 -11.850 1.00 98.31 227 ALA A O 1
ATOM 1786 N N . ARG A 1 228 ? -5.171 5.683 -10.436 1.00 97.50 228 ARG A N 1
ATOM 1787 C CA . ARG A 1 228 ? -4.506 4.542 -11.093 1.00 97.50 228 ARG A CA 1
ATOM 1788 C C . ARG A 1 228 ? -5.337 3.262 -10.982 1.00 97.50 228 ARG A C 1
ATOM 1790 O O . ARG A 1 228 ? -5.447 2.527 -11.968 1.00 97.50 228 ARG A O 1
ATOM 1797 N N . LEU A 1 229 ? -5.953 3.008 -9.828 1.00 98.31 229 LEU A N 1
ATOM 1798 C CA . LEU A 1 229 ? -6.834 1.861 -9.619 1.00 98.31 229 LEU A CA 1
ATOM 1799 C C . LEU A 1 229 ? -8.076 1.936 -10.511 1.00 98.31 229 LEU A C 1
ATOM 1801 O O . LEU A 1 229 ? -8.437 0.928 -11.120 1.00 98.31 229 LEU A O 1
ATOM 1805 N N . TYR A 1 230 ? -8.677 3.118 -10.675 1.00 98.00 230 TYR A N 1
ATOM 1806 C CA . TYR A 1 230 ? -9.745 3.350 -11.651 1.00 98.00 230 TYR A CA 1
ATOM 1807 C C . TYR A 1 230 ? -9.290 3.025 -13.077 1.00 98.00 230 TYR A C 1
ATOM 1809 O O . TYR A 1 230 ? -9.981 2.300 -13.789 1.00 98.00 230 TYR A O 1
ATOM 1817 N N . VAL A 1 231 ? -8.121 3.504 -13.514 1.00 96.00 231 VAL A N 1
ATOM 1818 C CA . VAL A 1 231 ? -7.615 3.201 -14.867 1.00 96.00 231 VAL A CA 1
ATOM 1819 C C . VAL A 1 231 ? -7.456 1.690 -15.071 1.00 96.00 231 VAL A C 1
ATOM 1821 O O . VAL A 1 231 ? -7.769 1.177 -16.149 1.00 96.00 231 VAL A O 1
ATOM 1824 N N . LEU A 1 232 ? -7.007 0.970 -14.038 1.00 95.81 232 LEU A N 1
ATOM 1825 C CA . LEU A 1 232 ? -6.808 -0.476 -14.091 1.00 95.81 232 LEU A CA 1
ATOM 1826 C C . LEU A 1 232 ? -8.123 -1.274 -14.075 1.00 95.81 232 LEU A C 1
ATOM 1828 O O . LEU A 1 232 ? -8.242 -2.268 -14.790 1.00 95.81 232 LEU A O 1
ATOM 1832 N N . THR A 1 233 ? -9.091 -0.866 -13.255 1.00 95.81 233 THR A N 1
ATOM 1833 C CA . THR A 1 233 ? -10.318 -1.636 -12.968 1.00 95.81 233 THR A CA 1
ATOM 1834 C C . THR A 1 233 ? -11.531 -1.168 -13.770 1.00 95.81 233 THR A C 1
ATOM 1836 O O . THR A 1 233 ? -12.421 -1.957 -14.077 1.00 95.81 233 THR A O 1
ATOM 1839 N N . GLY A 1 234 ? -11.560 0.106 -14.154 1.00 96.19 234 GLY A N 1
ATOM 1840 C CA . GLY A 1 234 ? -12.719 0.794 -14.713 1.00 96.19 234 GLY A CA 1
ATOM 1841 C C . GLY A 1 234 ? -13.758 1.234 -13.680 1.00 96.19 234 GLY A C 1
ATOM 1842 O O . GLY A 1 234 ? -14.792 1.755 -14.096 1.00 96.19 234 GLY A O 1
ATOM 1843 N N . ASP A 1 235 ? -13.506 1.038 -12.383 1.00 97.62 235 ASP A N 1
ATOM 1844 C CA . ASP A 1 235 ? -14.456 1.362 -11.321 1.00 97.62 235 ASP A CA 1
ATOM 1845 C C . ASP A 1 235 ? -14.397 2.845 -10.940 1.00 97.62 235 ASP A C 1
ATOM 1847 O O . ASP A 1 235 ? -13.384 3.348 -10.447 1.00 97.62 235 ASP A O 1
ATOM 1851 N N . LYS A 1 236 ? -15.486 3.563 -11.228 1.00 97.75 236 LYS A N 1
ATOM 1852 C CA . LYS A 1 236 ? -15.559 5.017 -11.060 1.00 97.75 236 LYS A CA 1
ATOM 1853 C C . LYS A 1 236 ? -15.602 5.444 -9.600 1.00 97.75 236 LYS A C 1
ATOM 1855 O O . LYS A 1 236 ? -15.290 6.603 -9.346 1.00 97.75 236 LYS A O 1
ATOM 1860 N N . GLU A 1 237 ? -15.962 4.562 -8.669 1.00 98.12 237 GLU A N 1
ATOM 1861 C CA . GLU A 1 237 ? -15.995 4.915 -7.247 1.00 98.12 237 GLU A CA 1
ATOM 1862 C C . GLU A 1 237 ? -14.610 5.354 -6.761 1.00 98.12 237 GLU A C 1
ATOM 1864 O O . GLU A 1 237 ? -14.495 6.392 -6.118 1.00 98.12 237 GLU A O 1
ATOM 1869 N N . TYR A 1 238 ? -13.543 4.683 -7.205 1.00 98.62 238 TYR A N 1
ATOM 1870 C CA . TYR A 1 238 ? -12.171 5.080 -6.875 1.00 98.62 238 TYR A CA 1
ATOM 1871 C C . TYR A 1 238 ? -11.786 6.448 -7.458 1.00 98.62 238 TYR A C 1
ATOM 1873 O O . TYR A 1 238 ? -11.101 7.226 -6.804 1.00 98.62 238 TYR A O 1
ATOM 1881 N N . LEU A 1 239 ? -12.229 6.777 -8.678 1.00 98.25 239 LEU A N 1
ATOM 1882 C CA . LEU A 1 239 ? -11.960 8.099 -9.257 1.00 98.25 239 LEU A CA 1
ATOM 1883 C C . LEU A 1 239 ? -12.754 9.205 -8.551 1.00 98.25 239 LEU A C 1
ATOM 1885 O O . LEU A 1 239 ? -12.266 10.326 -8.454 1.00 98.25 239 LEU A O 1
ATOM 1889 N N . ASN A 1 240 ? -13.971 8.901 -8.099 1.00 98.25 240 ASN A N 1
ATOM 1890 C CA . ASN A 1 240 ? -14.788 9.842 -7.343 1.00 98.25 240 ASN A CA 1
ATOM 1891 C C . ASN A 1 240 ? -14.191 10.105 -5.959 1.00 98.25 240 ASN A C 1
ATOM 1893 O O . ASN A 1 240 ? -14.168 11.253 -5.547 1.00 98.25 240 ASN A O 1
ATOM 1897 N N . GLU A 1 241 ? -13.680 9.075 -5.282 1.00 98.50 241 GLU A N 1
ATOM 1898 C CA . GLU A 1 241 ? -13.006 9.223 -3.985 1.00 98.50 241 GLU A CA 1
ATOM 1899 C C . GLU A 1 241 ? -11.689 10.003 -4.107 1.00 98.50 241 GLU A C 1
ATOM 1901 O O . GLU A 1 241 ? -11.323 10.775 -3.231 1.00 98.50 241 GLU A O 1
ATOM 1906 N N . ALA A 1 242 ? -10.983 9.853 -5.231 1.00 98.25 242 ALA A N 1
ATOM 1907 C CA . ALA A 1 242 ? -9.783 10.634 -5.525 1.00 98.25 242 ALA A CA 1
ATOM 1908 C C . ALA A 1 242 ? -10.050 12.126 -5.813 1.00 98.25 242 ALA A C 1
ATOM 1910 O O . ALA A 1 242 ? -9.092 12.898 -5.891 1.00 98.25 242 ALA A O 1
ATOM 1911 N N . LYS A 1 243 ? -11.303 12.511 -6.085 1.00 96.56 243 LYS A N 1
ATOM 1912 C CA . LYS A 1 243 ? -11.688 13.823 -6.618 1.00 96.56 243 LYS A CA 1
ATOM 1913 C C . LYS A 1 243 ? -12.163 14.781 -5.531 1.00 96.56 243 LYS A C 1
ATOM 1915 O O . LYS A 1 243 ? -11.762 15.965 -5.628 1.00 96.56 243 LYS A O 1
#

Sequence (243 aa):
MKKLIVVLALSVCVISAYSAKHFKSNGYPYTQVPFTSVRLTPNTFWGNRLKVARDVTIPLAFSKCKSEGRYSNFVKASHPSDKYDVGSFMGFPFDDTDVYKTIEGASYILQTYPDRKLKVYIDSVLNIVGAAQEPDGYLYTARTINPKKPHPWSGPTRWSQEEVLSHELYDLGHMVDAACAHYQATGSTKFLNIARRYADCVVREVGPNPGQAKVVPGHQIAEMALARLYVLTGDKEYLNEAK